Protein AF-A0A4Z0AJP8-F1 (afdb_monomer_lite)

Secondary structure (DSSP, 8-state):
------GGGG--HHHHHHHHHHHHHHHHTT--THHHHHHHHHHHHHHHTTTTTTSPPTTSS--B-TT-EEEEEEE-HHHHHHHHHHHHSSHHHH-SS-HHHHHHHHSHHHHIIIIITTTHHHHHHHHHHTSSS-GGGGPPPGGGSS--PPPGGGTEEEEEEEEEE--PPPPSEEEETTEEEE-HHHHHTT-EE-TTS-EEPPPPPPHHHHHHHHHHHHHHHHHHHHHHHHHHHH-S---HHHHHHHHHHHHT---

Radius of gyration: 25.09 Å; chains: 1; bounding box: 61×50×67 Å

Structure (mmCIF, N/CA/C/O backbone):
data_AF-A0A4Z0AJP8-F1
#
_entry.id   AF-A0A4Z0AJP8-F1
#
loop_
_atom_site.group_PDB
_atom_site.id
_atom_site.type_symbol
_atom_site.label_atom_id
_atom_site.label_alt_id
_atom_site.label_comp_id
_atom_site.label_asym_id
_atom_site.label_entity_id
_atom_site.label_seq_id
_atom_site.pdbx_PDB_ins_code
_atom_site.Cartn_x
_atom_site.Cartn_y
_atom_site.Cartn_z
_atom_site.occupancy
_atom_site.B_iso_or_equiv
_atom_site.auth_seq_id
_atom_site.auth_comp_id
_atom_site.auth_asym_id
_atom_site.auth_atom_id
_atom_site.pdbx_PDB_model_num
ATOM 1 N N . MET A 1 1 ? 0.426 -22.662 -11.348 1.00 30.92 1 MET A N 1
ATOM 2 C CA . MET A 1 1 ? -0.727 -22.779 -10.434 1.00 30.92 1 MET A CA 1
ATOM 3 C C . MET A 1 1 ? -0.291 -22.135 -9.129 1.00 30.92 1 MET A C 1
ATOM 5 O O . MET A 1 1 ? 0.563 -22.697 -8.461 1.00 30.92 1 MET A O 1
ATOM 9 N N . PHE A 1 2 ? -0.710 -20.896 -8.856 1.00 32.97 2 PHE A N 1
ATOM 10 C CA . PHE A 1 2 ? -0.396 -20.249 -7.579 1.00 32.97 2 PHE A CA 1
ATOM 11 C C . PHE A 1 2 ? -1.305 -20.879 -6.529 1.00 32.97 2 PHE A C 1
ATOM 13 O O . PHE A 1 2 ? -2.519 -20.894 -6.711 1.00 32.97 2 PHE A O 1
ATOM 20 N N . ASN A 1 3 ? -0.715 -21.467 -5.493 1.00 34.75 3 ASN A N 1
ATOM 21 C CA . ASN A 1 3 ? -1.466 -21.980 -4.359 1.00 34.75 3 ASN A CA 1
ATOM 22 C C . ASN A 1 3 ? -2.067 -20.753 -3.658 1.00 34.75 3 ASN A C 1
ATOM 24 O O . ASN A 1 3 ? -1.328 -19.969 -3.066 1.00 34.75 3 ASN A O 1
ATOM 28 N N . ILE A 1 4 ? -3.370 -20.515 -3.818 1.00 39.25 4 ILE A N 1
ATOM 29 C CA . ILE A 1 4 ? -4.059 -19.406 -3.150 1.00 39.25 4 ILE A CA 1
ATOM 30 C C . ILE A 1 4 ? -4.378 -19.889 -1.738 1.00 39.25 4 ILE A C 1
ATOM 32 O O . ILE A 1 4 ? -5.514 -20.220 -1.409 1.00 39.25 4 ILE A O 1
ATOM 36 N N . GLU A 1 5 ? -3.349 -20.004 -0.906 1.00 52.88 5 GLU A N 1
ATOM 37 C CA . GLU A 1 5 ? -3.589 -20.007 0.527 1.00 52.88 5 GLU A CA 1
ATOM 38 C C . GLU A 1 5 ? -4.173 -18.648 0.906 1.00 52.88 5 GLU A C 1
ATOM 40 O O . GLU A 1 5 ? -3.771 -17.602 0.394 1.00 52.88 5 GLU A O 1
ATOM 45 N N . SER A 1 6 ? -5.169 -18.679 1.783 1.00 72.75 6 SER A N 1
ATOM 46 C CA . SER A 1 6 ? -5.802 -17.481 2.314 1.00 72.75 6 SER A CA 1
ATOM 47 C C . SER A 1 6 ? -4.734 -16.537 2.882 1.00 72.75 6 SER A C 1
ATOM 49 O O . SER A 1 6 ? -3.960 -16.945 3.743 1.00 72.75 6 SER A O 1
ATOM 51 N N . GLN A 1 7 ? -4.687 -15.282 2.423 1.00 70.38 7 GLN A N 1
ATOM 52 C CA . GLN A 1 7 ? -3.740 -14.241 2.877 1.00 70.38 7 GLN A CA 1
ATOM 53 C C . GLN A 1 7 ? -3.699 -14.113 4.412 1.00 70.38 7 GLN A C 1
ATOM 55 O O . GLN A 1 7 ? -2.655 -13.878 5.015 1.00 70.38 7 GLN A O 1
ATOM 60 N N . TYR A 1 8 ? -4.838 -14.368 5.055 1.00 76.06 8 TYR A N 1
ATOM 61 C CA . TYR A 1 8 ? -5.014 -14.382 6.505 1.00 76.06 8 TYR A CA 1
ATOM 62 C C . TYR A 1 8 ? -4.174 -15.454 7.230 1.00 76.06 8 TYR A C 1
ATOM 64 O O . TYR A 1 8 ? -3.903 -15.321 8.423 1.00 76.06 8 TYR A O 1
ATOM 72 N N . ASN A 1 9 ? -3.717 -16.500 6.531 1.00 82.88 9 ASN A N 1
ATOM 73 C CA . ASN A 1 9 ? -2.854 -17.537 7.101 1.00 82.88 9 ASN A CA 1
ATOM 74 C C . ASN A 1 9 ? -1.460 -17.005 7.457 1.00 82.88 9 ASN A C 1
ATOM 76 O O . ASN A 1 9 ? -0.827 -17.545 8.363 1.00 82.88 9 ASN A O 1
ATOM 80 N N . TYR A 1 10 ? -1.016 -15.934 6.796 1.00 89.25 10 TYR A N 1
ATOM 81 C CA . TYR A 1 10 ? 0.307 -15.335 6.984 1.00 89.25 10 TYR A CA 1
ATOM 82 C C . TYR A 1 10 ? 0.352 -14.297 8.110 1.00 89.25 10 TYR A C 1
ATOM 84 O O . TYR A 1 10 ? 1.430 -13.819 8.454 1.00 89.25 10 TYR A O 1
ATOM 92 N N . LEU A 1 11 ? -0.793 -13.975 8.723 1.00 89.06 11 LEU A N 1
ATOM 93 C CA . LEU A 1 11 ? -0.837 -13.133 9.916 1.00 89.06 11 LEU A CA 1
ATOM 94 C C . LEU A 1 11 ? -0.120 -13.836 11.073 1.00 89.06 11 LEU A C 1
ATOM 96 O O . LEU A 1 11 ? -0.452 -14.982 11.413 1.00 89.06 11 LEU A O 1
ATOM 100 N N . ASN A 1 12 ? 0.828 -13.138 11.698 1.00 92.88 12 ASN A N 1
ATOM 101 C CA . ASN A 1 12 ? 1.488 -13.629 12.904 1.00 92.88 12 ASN A CA 1
ATOM 102 C C . ASN A 1 12 ? 0.556 -13.511 14.132 1.00 92.88 12 ASN A C 1
ATOM 104 O O . ASN A 1 12 ? -0.586 -13.056 14.030 1.00 92.88 12 ASN A O 1
ATOM 108 N N . TYR A 1 13 ? 1.015 -13.964 15.300 1.00 93.62 13 TYR A N 1
ATOM 109 C CA . TYR A 1 13 ? 0.202 -13.950 16.521 1.00 93.62 13 TYR A CA 1
ATOM 110 C C . TYR A 1 13 ? -0.271 -12.537 16.908 1.00 93.62 13 TYR A C 1
ATOM 112 O O . TYR A 1 13 ? -1.456 -12.342 17.185 1.00 93.62 13 TYR A O 1
ATOM 120 N N . GLU A 1 14 ? 0.626 -11.550 16.861 1.00 95.06 14 GLU A N 1
ATOM 121 C CA . GLU A 1 14 ? 0.311 -10.159 17.202 1.00 95.06 14 GLU A CA 1
ATOM 122 C C . GLU A 1 14 ? -0.646 -9.524 16.190 1.00 95.06 14 GLU A C 1
ATOM 124 O O . GLU A 1 14 ? -1.609 -8.864 16.583 1.00 95.06 14 GLU A O 1
ATOM 129 N N . ASP A 1 15 ? -0.447 -9.796 14.897 1.00 95.44 15 ASP A N 1
ATOM 130 C CA . ASP A 1 15 ? -1.330 -9.339 13.825 1.00 95.44 15 ASP A CA 1
ATOM 131 C C . ASP 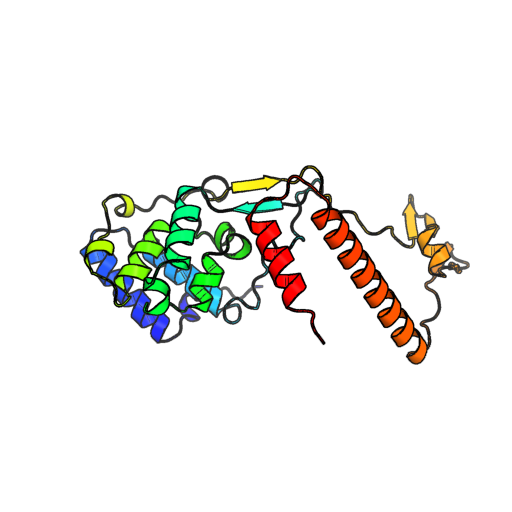A 1 15 ? -2.760 -9.872 14.043 1.00 95.44 15 ASP A C 1
ATOM 133 O O . ASP A 1 15 ? -3.732 -9.121 13.962 1.00 95.44 15 ASP A O 1
ATOM 137 N N . ARG A 1 16 ? -2.911 -11.163 14.378 1.00 93.06 16 ARG A N 1
ATOM 138 C CA . ARG A 1 16 ? -4.223 -11.782 14.653 1.00 93.06 16 ARG A CA 1
ATOM 139 C C . ARG A 1 16 ? -4.884 -11.187 15.891 1.00 93.06 16 ARG A C 1
ATOM 141 O O . ARG A 1 16 ? -6.086 -10.921 15.869 1.00 93.06 16 ARG A O 1
ATOM 148 N N . ALA A 1 17 ? -4.114 -10.963 16.955 1.00 94.69 17 ALA A N 1
ATOM 149 C CA . ALA A 1 17 ? -4.616 -10.343 18.175 1.00 94.69 17 ALA A CA 1
ATOM 150 C C . ALA A 1 17 ? -5.083 -8.900 17.925 1.00 94.69 17 ALA A C 1
ATOM 152 O O . ALA A 1 17 ? -6.135 -8.500 18.426 1.00 94.69 17 ALA A O 1
ATOM 153 N N . LEU A 1 18 ? -4.331 -8.125 17.138 1.00 96.12 18 LEU A N 1
ATOM 154 C CA . LEU A 1 18 ? -4.709 -6.775 16.720 1.00 96.12 18 LEU A CA 1
ATOM 155 C C . LEU A 1 18 ? -5.987 -6.794 15.872 1.00 96.12 18 LEU A C 1
ATOM 157 O O . LEU A 1 18 ? -6.956 -6.126 16.224 1.00 96.12 18 LEU A O 1
ATOM 161 N N . VAL A 1 19 ? -6.033 -7.608 14.815 1.00 94.88 19 VAL A N 1
ATOM 162 C CA . VAL A 1 19 ? -7.194 -7.722 13.915 1.00 94.88 19 VAL A CA 1
ATOM 163 C C . VAL A 1 19 ? -8.453 -8.160 14.672 1.00 94.88 19 VAL A C 1
ATOM 165 O O . VAL A 1 19 ? -9.522 -7.585 14.473 1.00 94.88 19 VAL A O 1
ATOM 168 N N . SER A 1 20 ? -8.344 -9.113 15.602 1.00 93.44 20 SER A N 1
ATOM 169 C CA . SER A 1 20 ? -9.474 -9.519 16.448 1.00 93.44 20 SER A CA 1
ATOM 170 C C . SER A 1 20 ? -10.033 -8.353 17.267 1.00 93.44 20 SER A C 1
ATOM 172 O O . SER A 1 20 ? -11.249 -8.226 17.410 1.00 93.44 20 SER A O 1
ATOM 174 N N . GLN A 1 21 ? -9.164 -7.495 17.805 1.00 95.25 21 GLN A N 1
ATOM 175 C CA . GLN A 1 21 ? -9.593 -6.317 18.555 1.00 95.25 21 GLN A CA 1
ATOM 176 C C . GLN A 1 21 ? -10.158 -5.230 17.637 1.00 95.25 21 GLN A C 1
ATOM 178 O O . GLN A 1 21 ? -11.093 -4.537 18.033 1.00 95.25 21 GLN A O 1
ATOM 183 N N . MET A 1 22 ? -9.653 -5.107 16.405 1.00 95.69 22 MET A N 1
ATOM 184 C CA . MET A 1 22 ? -10.230 -4.222 15.391 1.00 95.69 22 MET A CA 1
ATOM 185 C C . MET A 1 22 ? -11.667 -4.619 15.050 1.00 95.69 22 MET A C 1
ATOM 187 O O . MET A 1 22 ? -12.518 -3.737 15.002 1.00 95.69 22 MET A O 1
ATOM 191 N N . TYR A 1 23 ? -11.965 -5.914 14.874 1.00 96.38 23 TYR A N 1
ATOM 192 C CA . TYR A 1 23 ? -13.344 -6.376 14.655 1.00 96.38 23 TYR A CA 1
ATOM 193 C C . TYR A 1 23 ? -14.255 -6.023 15.828 1.00 96.38 23 TYR A C 1
ATOM 195 O O . TYR A 1 23 ? -15.317 -5.444 15.615 1.00 96.38 23 TYR A O 1
ATOM 203 N N . ALA A 1 24 ? -13.834 -6.328 17.062 1.00 94.50 24 ALA A N 1
ATOM 204 C CA . ALA A 1 24 ? -14.619 -6.010 18.254 1.00 94.50 24 ALA A CA 1
ATOM 205 C C . ALA A 1 24 ? -14.881 -4.500 18.365 1.00 94.50 24 ALA A C 1
ATOM 207 O O . ALA A 1 24 ? -16.003 -4.071 18.639 1.00 94.50 24 ALA A O 1
ATOM 208 N N . TYR A 1 25 ? -13.857 -3.686 18.095 1.00 94.75 25 TYR A N 1
ATOM 209 C CA . TYR A 1 25 ? -13.979 -2.237 18.118 1.00 94.75 25 TYR A CA 1
ATOM 210 C C . TYR A 1 25 ? -14.907 -1.719 17.013 1.00 94.75 25 TYR A C 1
ATOM 212 O O . TYR A 1 25 ? -15.874 -1.026 17.322 1.00 94.75 25 TYR A O 1
ATOM 220 N N . ALA A 1 26 ? -14.675 -2.097 15.754 1.00 93.94 26 ALA A N 1
ATOM 221 C CA . ALA A 1 26 ? -15.496 -1.690 14.615 1.00 93.94 26 ALA A CA 1
ATOM 222 C C . ALA A 1 26 ? -16.969 -2.071 14.814 1.00 93.94 26 ALA A C 1
ATOM 224 O O . ALA A 1 26 ? -17.848 -1.226 14.654 1.00 93.94 26 ALA A O 1
ATOM 225 N N . GLN A 1 27 ? -17.230 -3.298 15.277 1.00 95.12 27 GLN A N 1
ATOM 226 C CA . GLN A 1 27 ? -18.575 -3.763 15.602 1.00 95.12 27 GLN A CA 1
ATOM 227 C C . GLN A 1 27 ? -19.223 -2.912 16.702 1.00 95.12 27 GLN A C 1
ATOM 229 O O . GLN A 1 27 ? -20.368 -2.492 16.550 1.00 95.12 27 GLN A O 1
ATOM 234 N N . SER A 1 28 ? -18.494 -2.598 17.781 1.00 94.81 28 SER A N 1
ATOM 235 C CA . SER A 1 28 ? -19.013 -1.759 18.874 1.00 94.81 28 SER A CA 1
ATOM 236 C C . SER A 1 28 ? -19.342 -0.322 18.450 1.00 94.81 28 SER A C 1
ATOM 238 O O . SER A 1 28 ? -20.144 0.342 19.099 1.00 94.81 28 SER A O 1
ATOM 240 N N . GLN A 1 29 ? -18.711 0.167 17.380 1.00 94.88 29 GLN A N 1
ATOM 241 C CA . GLN A 1 29 ? -18.914 1.509 16.833 1.00 94.88 29 GLN A CA 1
ATOM 242 C C . GLN A 1 29 ? -19.908 1.528 15.659 1.00 94.88 29 GLN A C 1
ATOM 244 O O . GLN A 1 29 ? -20.166 2.589 15.100 1.00 94.88 29 GLN A O 1
ATOM 249 N N . GLY A 1 30 ? -20.457 0.372 15.264 1.00 95.25 30 GLY A N 1
ATOM 250 C CA . GLY A 1 30 ? -21.372 0.265 14.126 1.00 95.25 30 GLY A CA 1
ATOM 251 C C . GLY A 1 30 ? -20.708 0.461 12.759 1.00 95.25 30 GLY A C 1
ATOM 252 O O . GLY A 1 30 ? -21.391 0.814 11.801 1.00 95.25 30 GLY A O 1
ATOM 253 N N . ALA A 1 31 ? -19.393 0.253 12.658 1.00 96.19 31 ALA A N 1
ATOM 254 C CA . ALA A 1 31 ? -18.684 0.279 11.384 1.00 96.19 31 ALA A CA 1
ATOM 255 C C . ALA A 1 31 ? -18.807 -1.062 10.648 1.00 96.19 31 ALA A C 1
ATOM 257 O O . ALA A 1 31 ? -18.864 -2.131 11.260 1.00 96.19 31 ALA A O 1
ATOM 258 N N . ASP A 1 32 ? -18.798 -1.001 9.320 1.00 96.56 32 ASP A N 1
ATOM 259 C CA . ASP A 1 32 ? -18.794 -2.173 8.455 1.00 96.56 32 ASP A CA 1
ATOM 260 C C . ASP A 1 32 ? -17.476 -2.950 8.611 1.00 96.56 32 ASP A C 1
ATOM 262 O O . ASP A 1 32 ? -16.375 -2.405 8.473 1.00 96.56 32 ASP A O 1
ATOM 266 N N . LEU A 1 33 ? -17.581 -4.249 8.894 1.00 94.31 33 LEU A N 1
ATOM 267 C CA . LEU A 1 33 ? -16.427 -5.111 9.142 1.00 94.31 33 LEU A CA 1
ATOM 268 C C . LEU A 1 33 ? -15.576 -5.346 7.885 1.00 94.31 33 LEU A C 1
ATOM 270 O O . LEU A 1 33 ? -14.400 -5.686 8.018 1.00 94.31 33 LEU A O 1
ATOM 274 N N . ALA A 1 34 ? -16.100 -5.063 6.688 1.00 92.69 34 ALA A N 1
ATOM 275 C CA . ALA A 1 34 ? -15.329 -5.113 5.447 1.00 92.69 34 ALA A CA 1
ATOM 276 C C . ALA A 1 34 ? -14.120 -4.155 5.453 1.00 92.69 34 ALA A C 1
ATOM 278 O O . ALA A 1 34 ? -13.111 -4.413 4.791 1.00 92.69 34 ALA A O 1
ATOM 279 N N . TYR A 1 35 ? -14.166 -3.069 6.234 1.00 93.56 35 TYR A N 1
ATOM 280 C CA . TYR A 1 35 ? -12.993 -2.218 6.443 1.00 93.56 35 TYR A CA 1
ATOM 281 C C . TYR A 1 35 ? -11.877 -2.950 7.207 1.00 93.56 35 TYR A C 1
ATOM 283 O O . TYR A 1 35 ? -10.702 -2.821 6.855 1.00 93.56 35 TYR A O 1
ATOM 291 N N . VAL A 1 36 ? -12.229 -3.757 8.215 1.00 94.00 36 VAL A N 1
ATOM 292 C CA . VAL A 1 36 ? -11.269 -4.595 8.954 1.00 94.00 36 VAL A CA 1
ATOM 293 C C . VAL A 1 36 ? -10.723 -5.695 8.045 1.00 94.00 36 VAL A C 1
ATOM 295 O O . VAL A 1 36 ? -9.508 -5.901 8.020 1.00 94.00 36 VAL A O 1
ATOM 298 N N . ASP A 1 37 ? -11.580 -6.326 7.235 1.00 91.44 37 ASP A N 1
ATOM 299 C CA . ASP A 1 37 ? -11.171 -7.349 6.264 1.00 91.44 37 ASP A CA 1
ATOM 300 C C . ASP A 1 37 ? -10.082 -6.833 5.318 1.00 91.44 37 ASP A C 1
ATOM 302 O O . ASP A 1 37 ? -9.122 -7.551 5.032 1.00 91.44 37 ASP A O 1
ATOM 306 N N . ARG A 1 38 ? -10.199 -5.580 4.857 1.00 90.12 38 ARG A N 1
ATOM 307 C CA . ARG A 1 38 ? -9.224 -4.948 3.953 1.00 90.12 38 ARG A CA 1
ATOM 308 C C . ARG A 1 38 ? -7.887 -4.686 4.629 1.00 90.12 38 ARG A C 1
ATOM 310 O O . ARG A 1 38 ? -6.852 -4.985 4.034 1.00 90.12 38 ARG A O 1
ATOM 317 N N . VAL A 1 39 ? -7.891 -4.198 5.871 1.00 93.88 39 VAL A N 1
ATOM 318 C CA . VAL A 1 39 ? -6.646 -4.017 6.636 1.00 93.88 39 VAL A CA 1
ATOM 319 C C . VAL A 1 39 ? -5.974 -5.367 6.895 1.00 93.88 39 VAL A C 1
ATOM 321 O O . VAL A 1 39 ? -4.773 -5.508 6.666 1.00 93.88 39 VAL A O 1
ATOM 324 N N . ALA A 1 40 ? -6.742 -6.378 7.304 1.00 92.38 40 ALA A N 1
ATOM 325 C CA . ALA A 1 40 ? -6.232 -7.721 7.561 1.00 92.38 40 ALA A CA 1
ATOM 326 C C . ALA A 1 40 ? -5.688 -8.393 6.288 1.00 92.38 40 ALA A C 1
ATOM 328 O O . ALA A 1 40 ? -4.626 -9.014 6.325 1.00 92.38 40 ALA A O 1
ATOM 329 N N . PHE A 1 41 ? -6.356 -8.218 5.145 1.00 88.88 41 PHE A N 1
ATOM 330 C CA . PHE A 1 41 ? -5.872 -8.692 3.849 1.00 88.88 41 PHE A CA 1
ATOM 331 C C . PHE A 1 41 ? -4.555 -8.014 3.444 1.00 88.88 41 PHE A C 1
ATOM 333 O O . PHE A 1 41 ? -3.617 -8.693 3.019 1.00 88.88 41 PHE A O 1
ATOM 340 N N . ALA A 1 42 ? -4.458 -6.688 3.596 1.00 91.38 42 ALA A N 1
ATOM 341 C CA . ALA A 1 42 ? -3.242 -5.937 3.288 1.00 91.38 42 ALA A CA 1
ATOM 342 C C . ALA A 1 42 ? -2.069 -6.367 4.182 1.00 91.38 42 ALA A C 1
ATOM 344 O O . ALA A 1 42 ? -0.958 -6.565 3.690 1.00 91.38 42 ALA A O 1
ATOM 345 N N . LEU A 1 43 ? -2.325 -6.575 5.476 1.00 93.62 43 LEU A N 1
ATOM 346 C CA . LEU A 1 43 ? -1.325 -7.054 6.426 1.00 93.62 43 LEU A CA 1
ATOM 347 C C . LEU A 1 43 ? -0.880 -8.488 6.105 1.00 93.62 43 LEU A C 1
ATOM 349 O O . LEU A 1 43 ? 0.317 -8.759 6.057 1.00 93.62 43 LEU A O 1
ATOM 353 N N . GLY A 1 44 ? -1.816 -9.387 5.787 1.00 90.50 44 GLY A N 1
ATOM 354 C CA . GLY A 1 44 ? -1.502 -10.746 5.333 1.00 90.50 44 GLY A CA 1
ATOM 355 C C . GLY A 1 44 ? -0.647 -10.753 4.063 1.00 90.50 44 GLY A C 1
ATOM 356 O O . GLY A 1 44 ? 0.347 -11.472 3.995 1.00 90.50 44 GLY A O 1
ATOM 357 N N . THR A 1 45 ? -0.961 -9.868 3.111 1.00 89.12 45 THR A N 1
ATOM 358 C CA . THR A 1 45 ? -0.193 -9.688 1.864 1.00 89.12 45 THR A CA 1
ATOM 359 C C . THR A 1 45 ? 1.220 -9.222 2.138 1.00 89.12 45 THR A C 1
ATOM 361 O O . THR A 1 45 ? 2.176 -9.775 1.594 1.00 89.12 45 THR A O 1
ATOM 364 N N . TYR A 1 46 ? 1.365 -8.242 3.020 1.00 93.44 46 TYR A N 1
ATOM 365 C CA . TYR A 1 46 ? 2.664 -7.766 3.455 1.00 93.44 46 TYR A CA 1
ATOM 366 C C . TYR A 1 46 ? 3.509 -8.902 4.054 1.00 93.44 46 TYR A C 1
ATOM 368 O O . TYR A 1 46 ? 4.638 -9.108 3.608 1.00 93.44 46 TYR A O 1
ATOM 376 N N . ARG A 1 47 ? 2.950 -9.707 4.971 1.00 94.62 47 ARG A N 1
ATOM 377 C CA . ARG A 1 47 ? 3.652 -10.859 5.569 1.00 94.62 47 ARG A CA 1
ATOM 378 C C . ARG A 1 47 ? 4.002 -11.936 4.542 1.00 94.62 47 ARG A C 1
ATOM 380 O O . ARG A 1 47 ? 5.131 -12.424 4.526 1.00 94.62 47 ARG A O 1
ATOM 387 N N . TYR A 1 48 ? 3.061 -12.283 3.662 1.00 90.56 48 TYR A N 1
ATOM 388 C CA . TYR A 1 48 ? 3.252 -13.293 2.616 1.00 90.56 48 TYR A CA 1
ATOM 389 C C . TYR A 1 48 ? 4.465 -12.990 1.726 1.00 90.56 48 TYR A C 1
ATOM 391 O O . TYR A 1 48 ? 5.231 -13.884 1.359 1.00 90.56 48 TYR A O 1
ATOM 399 N N . PHE A 1 49 ? 4.672 -11.713 1.407 1.00 90.19 49 PHE A N 1
ATOM 400 C CA . PHE A 1 49 ? 5.767 -11.255 0.560 1.00 90.19 49 PHE A CA 1
ATOM 401 C C . PHE A 1 49 ? 7.021 -10.834 1.344 1.00 90.19 49 PHE A C 1
ATOM 403 O O . PHE A 1 49 ? 7.699 -9.887 0.940 1.00 90.19 49 PHE A O 1
ATOM 410 N N . ASP A 1 50 ? 7.365 -11.578 2.404 1.00 93.00 50 ASP A N 1
ATOM 411 C CA . ASP A 1 50 ? 8.561 -11.351 3.237 1.00 93.00 50 ASP A CA 1
ATOM 412 C C . ASP A 1 50 ? 8.590 -9.922 3.794 1.00 93.00 50 ASP A C 1
ATOM 414 O O . ASP A 1 50 ? 9.471 -9.125 3.470 1.00 93.00 50 ASP A O 1
ATOM 418 N N . ASP A 1 51 ? 7.552 -9.578 4.562 1.00 94.56 51 ASP A N 1
ATOM 419 C CA . ASP A 1 51 ? 7.354 -8.236 5.124 1.00 94.56 51 ASP A CA 1
ATOM 420 C C . ASP A 1 51 ? 7.488 -7.142 4.047 1.00 94.56 51 ASP A C 1
ATOM 422 O O . ASP A 1 51 ? 8.220 -6.158 4.174 1.00 94.56 51 ASP A O 1
ATOM 426 N N . GLY A 1 52 ? 6.816 -7.366 2.916 1.00 90.38 52 GLY A N 1
ATOM 427 C CA . GLY A 1 52 ? 6.784 -6.465 1.767 1.00 90.38 52 GLY A CA 1
ATOM 428 C C . GLY A 1 52 ? 8.063 -6.418 0.923 1.00 90.38 52 GLY A C 1
ATOM 429 O O . GLY A 1 52 ? 8.043 -5.794 -0.137 1.00 90.38 52 GLY A O 1
ATOM 430 N N . ARG A 1 53 ? 9.161 -7.088 1.308 1.00 91.19 53 ARG A N 1
ATOM 431 C CA . ARG A 1 53 ? 10.445 -7.048 0.569 1.00 91.19 53 ARG A CA 1
ATOM 432 C C . ARG A 1 53 ? 10.359 -7.628 -0.837 1.00 91.19 53 ARG A C 1
ATOM 434 O O . ARG A 1 53 ? 11.164 -7.283 -1.700 1.00 91.19 53 ARG A O 1
ATOM 441 N N . ARG A 1 54 ? 9.406 -8.533 -1.067 1.00 88.31 54 ARG A N 1
ATOM 442 C CA . ARG A 1 54 ? 9.176 -9.176 -2.369 1.00 88.31 54 ARG A CA 1
ATOM 443 C C . ARG A 1 54 ? 8.062 -8.512 -3.178 1.00 88.31 54 ARG A C 1
ATOM 445 O O . ARG A 1 54 ? 7.744 -8.999 -4.262 1.00 88.31 54 ARG A O 1
ATOM 452 N N . ILE A 1 55 ? 7.480 -7.425 -2.676 1.00 85.81 55 ILE A N 1
ATOM 453 C CA . ILE A 1 55 ? 6.523 -6.604 -3.418 1.00 85.81 55 ILE A CA 1
ATOM 454 C C . ILE A 1 55 ? 7.310 -5.542 -4.178 1.00 85.81 55 ILE A C 1
ATOM 456 O O . ILE A 1 55 ? 8.226 -4.921 -3.646 1.00 85.81 55 ILE A O 1
ATOM 460 N N . PHE A 1 56 ? 6.965 -5.342 -5.445 1.00 86.50 56 PHE A N 1
ATOM 461 C CA . PHE A 1 56 ? 7.609 -4.336 -6.273 1.00 86.50 56 PHE A CA 1
ATOM 462 C C . PHE A 1 56 ? 6.901 -2.987 -6.133 1.00 86.50 56 PHE A C 1
ATOM 464 O O . PHE A 1 56 ? 5.672 -2.925 -6.149 1.00 86.50 56 PHE A O 1
ATOM 471 N N . ASN A 1 57 ? 7.672 -1.904 -6.021 1.00 90.81 57 ASN A N 1
ATOM 472 C CA . ASN A 1 57 ? 7.111 -0.558 -5.982 1.00 90.81 57 ASN A CA 1
ATOM 473 C C . ASN A 1 57 ? 6.680 -0.140 -7.396 1.00 90.81 57 ASN A C 1
ATOM 475 O O . ASN A 1 57 ? 7.509 -0.022 -8.304 1.00 90.81 57 ASN A O 1
ATOM 479 N N . SER A 1 58 ? 5.391 0.138 -7.571 1.00 88.62 58 SER A N 1
ATOM 480 C CA . SER A 1 58 ? 4.796 0.543 -8.849 1.00 88.62 58 SER A CA 1
ATOM 481 C C . SER A 1 58 ? 5.284 1.908 -9.343 1.00 88.62 58 SER A C 1
ATOM 483 O O . SER A 1 58 ? 5.203 2.210 -10.530 1.00 88.62 58 SER A O 1
ATOM 485 N N . ASN A 1 59 ? 5.848 2.715 -8.445 1.00 91.81 59 ASN A N 1
ATOM 486 C CA . ASN A 1 59 ? 6.459 4.013 -8.716 1.00 91.81 59 ASN A CA 1
ATOM 487 C C . ASN A 1 59 ? 7.996 3.953 -8.793 1.00 91.81 59 ASN A C 1
ATOM 489 O O . ASN A 1 59 ? 8.647 4.993 -8.828 1.00 91.81 59 ASN A O 1
ATOM 493 N N . SER A 1 60 ? 8.594 2.761 -8.879 1.00 87.38 60 SER A N 1
ATOM 494 C CA . SER A 1 60 ? 10.054 2.565 -8.997 1.00 87.38 60 SER A CA 1
ATOM 495 C C . SER A 1 60 ? 10.687 3.089 -10.291 1.00 87.38 60 SER A C 1
ATOM 497 O O . SER A 1 60 ? 11.905 3.046 -10.430 1.00 87.38 60 SER A O 1
ATOM 499 N N . GLY A 1 61 ? 9.890 3.549 -11.257 1.00 83.50 61 GLY A N 1
ATOM 500 C CA . GLY A 1 61 ? 10.396 4.011 -12.551 1.00 83.50 61 GLY A CA 1
ATOM 501 C C . GLY A 1 61 ? 10.091 3.089 -13.729 1.00 83.50 61 GLY A C 1
ATOM 502 O O . GLY A 1 61 ? 10.259 3.493 -14.873 1.00 83.50 61 GLY A O 1
ATOM 503 N N . HIS A 1 62 ? 9.634 1.862 -13.465 1.00 83.88 62 HIS A N 1
ATOM 504 C CA . HIS A 1 62 ? 9.595 0.788 -14.465 1.00 83.88 62 HIS A CA 1
ATOM 505 C C . HIS A 1 62 ? 8.188 0.364 -14.907 1.00 83.88 62 HIS A C 1
ATOM 507 O O . HIS A 1 62 ? 8.030 -0.652 -15.584 1.00 83.88 62 HIS A O 1
ATOM 513 N N . HIS A 1 63 ? 7.161 1.127 -14.537 1.00 85.44 63 HIS A N 1
ATOM 514 C CA . HIS A 1 63 ? 5.779 0.863 -14.929 1.00 85.44 63 HIS A CA 1
ATOM 515 C C . HIS A 1 63 ? 5.380 1.774 -16.083 1.00 85.44 63 HIS A C 1
ATOM 517 O O . HIS A 1 63 ? 5.519 2.991 -15.986 1.00 85.44 63 HIS A O 1
ATOM 523 N N . TYR A 1 64 ? 4.862 1.183 -17.159 1.00 87.75 64 TYR A N 1
ATOM 524 C CA . TYR A 1 64 ? 4.522 1.892 -18.389 1.00 87.75 64 TYR A CA 1
ATOM 525 C C . TYR A 1 64 ? 3.154 1.458 -18.922 1.00 87.75 64 TYR A C 1
ATOM 527 O O . TYR A 1 64 ? 2.730 0.320 -18.712 1.00 87.75 64 TYR A O 1
ATOM 535 N N . ASP A 1 65 ? 2.464 2.359 -19.621 1.00 87.12 65 ASP A N 1
ATOM 536 C CA . ASP A 1 65 ? 1.251 2.021 -20.362 1.00 87.12 65 ASP A CA 1
ATOM 537 C C . ASP A 1 65 ? 1.559 1.258 -21.661 1.00 87.12 65 ASP A C 1
ATOM 539 O O . ASP A 1 65 ? 2.710 1.042 -22.046 1.00 87.12 65 ASP A O 1
ATOM 543 N N . LYS A 1 66 ? 0.503 0.847 -22.372 1.00 85.56 66 LYS A N 1
ATOM 544 C CA . LYS A 1 66 ? 0.625 0.116 -23.645 1.00 85.56 66 LYS A CA 1
ATOM 545 C C . LYS A 1 66 ? 1.302 0.933 -24.749 1.00 85.56 66 LYS A C 1
ATOM 547 O O . LYS A 1 66 ? 1.759 0.357 -25.729 1.00 85.56 66 LYS A O 1
ATOM 552 N N . GLN A 1 67 ? 1.328 2.255 -24.613 1.00 86.00 67 GLN A N 1
ATOM 553 C CA . GLN A 1 67 ? 1.994 3.180 -25.521 1.00 86.00 67 GLN A CA 1
ATOM 554 C C . GLN A 1 67 ? 3.421 3.514 -25.048 1.00 86.00 67 GLN A C 1
ATOM 556 O O . GLN A 1 67 ? 4.092 4.320 -25.684 1.00 86.00 67 GLN A O 1
ATOM 561 N N . GLY A 1 68 ? 3.886 2.901 -23.956 1.00 84.50 68 GLY A N 1
ATOM 562 C CA . GLY A 1 68 ? 5.212 3.080 -23.382 1.00 84.50 68 GLY A CA 1
ATOM 563 C C . GLY A 1 68 ? 5.339 4.263 -22.425 1.00 84.50 68 GLY A C 1
ATOM 564 O O . GLY A 1 68 ? 6.451 4.562 -22.022 1.00 84.50 68 GLY A O 1
ATOM 565 N N . HIS A 1 69 ? 4.279 4.980 -22.055 1.00 89.94 69 HIS A N 1
ATOM 566 C CA . HIS A 1 69 ? 4.407 6.140 -21.162 1.00 89.94 69 HIS A CA 1
ATOM 567 C C . HIS A 1 69 ? 4.548 5.690 -19.733 1.00 89.94 69 HIS A C 1
ATOM 569 O O . HIS A 1 69 ? 3.769 4.858 -19.272 1.00 89.94 69 HIS A O 1
ATOM 575 N N . GLN A 1 70 ? 5.519 6.263 -19.028 1.00 90.19 70 GLN A N 1
ATOM 576 C CA . GLN A 1 70 ? 5.718 5.924 -17.634 1.00 90.19 70 GLN A CA 1
ATOM 577 C C . GLN A 1 70 ? 4.480 6.313 -16.826 1.00 90.19 70 GLN A C 1
ATOM 579 O O . GLN A 1 70 ? 3.939 7.414 -16.974 1.00 90.19 70 GLN A O 1
ATOM 584 N N . LEU A 1 71 ? 4.042 5.393 -15.979 1.00 91.69 71 LEU A N 1
ATOM 585 C CA . LEU A 1 71 ? 2.921 5.567 -15.077 1.00 91.69 71 LEU A CA 1
ATOM 586 C C . LEU A 1 71 ? 3.425 5.891 -13.674 1.00 91.69 71 LEU A C 1
ATOM 588 O O . LEU A 1 71 ? 4.430 5.346 -13.216 1.00 91.69 71 LEU A O 1
ATOM 592 N N . ARG A 1 72 ? 2.688 6.767 -12.994 1.00 93.12 72 ARG A N 1
ATOM 593 C CA . ARG A 1 72 ? 2.806 7.017 -11.561 1.00 93.12 72 ARG A CA 1
ATOM 594 C C . ARG A 1 72 ? 1.440 6.850 -10.916 1.00 93.12 72 ARG A C 1
ATOM 596 O O . ARG A 1 72 ? 0.442 7.333 -11.448 1.00 93.12 72 ARG A O 1
ATOM 603 N N . TYR A 1 73 ? 1.416 6.187 -9.775 1.00 91.44 73 TYR A N 1
ATOM 604 C CA . TYR A 1 73 ? 0.224 5.934 -8.985 1.00 91.44 73 TYR A CA 1
ATOM 605 C C . TYR A 1 73 ? 0.275 6.781 -7.721 1.00 91.44 73 TYR A C 1
ATOM 607 O O . TYR A 1 73 ? 1.303 6.830 -7.050 1.00 91.44 73 TYR A O 1
ATOM 615 N N . ASP A 1 74 ? -0.833 7.424 -7.390 1.00 93.31 74 ASP A N 1
ATOM 616 C CA . ASP A 1 74 ? -0.998 8.217 -6.178 1.00 93.31 74 ASP A CA 1
ATOM 617 C C . ASP A 1 74 ? -2.339 7.871 -5.519 1.00 93.31 74 ASP A C 1
ATOM 619 O O . ASP A 1 74 ? -3.265 7.371 -6.166 1.00 93.31 74 ASP A O 1
ATOM 623 N N . TYR A 1 75 ? -2.463 8.150 -4.225 1.00 93.44 75 TYR A N 1
ATOM 624 C CA . TYR A 1 75 ? -3.760 8.112 -3.554 1.00 93.44 75 TYR A CA 1
ATOM 625 C C . TYR A 1 75 ? -4.654 9.266 -4.009 1.00 93.44 75 TYR A C 1
ATOM 627 O O . TYR A 1 75 ? -4.168 10.310 -4.450 1.00 93.44 75 TYR A O 1
ATOM 635 N N . LEU A 1 76 ? -5.970 9.100 -3.858 1.00 92.75 76 LEU A N 1
ATOM 636 C CA . LEU A 1 76 ? -6.882 10.242 -3.899 1.00 92.75 76 LEU A CA 1
ATOM 637 C C . LEU A 1 76 ? -6.508 11.245 -2.808 1.00 92.75 76 LEU A C 1
ATOM 639 O O . LEU A 1 76 ? -5.976 10.866 -1.769 1.00 92.75 76 LEU A O 1
ATOM 643 N N . GLU A 1 77 ? -6.829 12.519 -3.017 1.00 93.81 77 GLU A N 1
ATOM 644 C CA . GLU A 1 77 ? -6.438 13.613 -2.118 1.00 93.81 77 GLU A CA 1
ATOM 645 C C . GLU A 1 77 ? -6.778 13.334 -0.644 1.00 93.81 77 GLU A C 1
ATOM 647 O O . GLU A 1 77 ? -5.928 13.491 0.234 1.00 93.81 77 GLU A O 1
ATOM 652 N N . LYS A 1 78 ? -7.991 12.833 -0.372 1.00 91.88 78 LYS A N 1
ATOM 653 C CA . LYS A 1 78 ? -8.435 12.463 0.981 1.00 91.88 78 LYS A CA 1
ATOM 654 C C . LYS A 1 78 ? -7.532 11.399 1.616 1.00 91.88 78 LYS A C 1
ATOM 656 O O . LYS A 1 78 ? -7.143 11.533 2.777 1.00 91.88 78 LYS A O 1
ATOM 661 N N . ASP A 1 79 ? -7.210 10.354 0.866 1.00 92.75 79 ASP A N 1
ATOM 662 C CA . ASP A 1 79 ? -6.423 9.215 1.335 1.00 92.75 79 ASP A CA 1
ATOM 663 C C . ASP A 1 79 ? -4.927 9.555 1.407 1.00 92.75 79 ASP A C 1
ATOM 665 O O . ASP A 1 79 ? -4.254 9.150 2.349 1.00 92.75 79 ASP A O 1
ATOM 669 N N . ALA A 1 80 ? -4.420 10.400 0.506 1.00 94.56 80 ALA A N 1
ATOM 670 C CA . ALA A 1 80 ? -3.076 10.970 0.586 1.00 94.56 80 ALA A CA 1
ATOM 671 C C . ALA A 1 80 ? -2.906 11.842 1.841 1.00 94.56 80 ALA A C 1
ATOM 673 O O . ALA A 1 80 ? -1.871 11.787 2.514 1.00 94.56 80 ALA A O 1
ATOM 674 N N . ALA A 1 81 ? -3.935 12.618 2.195 1.00 95.69 81 ALA A N 1
ATOM 675 C CA . ALA A 1 81 ? -3.944 13.410 3.418 1.00 95.69 81 ALA A CA 1
ATOM 676 C C . ALA A 1 81 ? -3.968 12.517 4.670 1.00 95.69 81 ALA A C 1
ATOM 678 O O . ALA A 1 81 ? -3.214 12.775 5.606 1.00 95.69 81 ALA A O 1
ATOM 679 N N . ALA A 1 82 ? -4.772 11.446 4.677 1.00 94.69 82 ALA A N 1
ATOM 680 C CA . ALA A 1 82 ? -4.763 10.451 5.754 1.00 94.69 82 ALA A CA 1
ATOM 681 C C . ALA A 1 82 ? -3.396 9.761 5.877 1.00 94.69 82 ALA A C 1
ATOM 683 O O . ALA A 1 82 ? -2.841 9.685 6.971 1.00 94.69 82 ALA A O 1
ATOM 684 N N . ALA A 1 83 ? -2.797 9.348 4.756 1.00 95.75 83 ALA A N 1
ATOM 685 C CA . ALA A 1 83 ? -1.469 8.746 4.749 1.00 95.75 83 ALA A CA 1
ATOM 686 C C . ALA A 1 83 ? -0.413 9.671 5.356 1.00 95.75 83 ALA A C 1
ATOM 688 O O . ALA A 1 83 ? 0.375 9.256 6.204 1.00 95.75 83 ALA A O 1
ATOM 689 N N . THR A 1 84 ? -0.450 10.944 4.963 1.00 96.69 84 THR A N 1
ATOM 690 C CA . THR A 1 84 ? 0.434 11.988 5.487 1.00 96.69 84 THR A CA 1
ATOM 691 C C . THR A 1 84 ? 0.266 12.167 6.995 1.00 96.69 84 THR A C 1
ATOM 693 O O . THR A 1 84 ? 1.262 12.254 7.712 1.00 96.69 84 THR A O 1
ATOM 696 N N . ARG A 1 85 ? -0.977 12.203 7.494 1.00 95.81 85 ARG A N 1
ATOM 697 C CA . ARG A 1 85 ? -1.255 12.332 8.931 1.00 95.81 85 ARG A CA 1
ATOM 698 C C . ARG A 1 85 ? -0.771 11.121 9.722 1.00 95.81 85 ARG A C 1
ATOM 700 O O . ARG A 1 85 ? -0.162 11.313 10.766 1.00 95.81 85 ARG A O 1
ATOM 707 N N . ILE A 1 86 ? -0.949 9.903 9.208 1.00 95.50 86 ILE A N 1
ATOM 708 C CA . ILE A 1 86 ? -0.418 8.698 9.859 1.00 95.50 86 ILE A CA 1
ATOM 709 C C . ILE A 1 86 ? 1.115 8.727 9.889 1.00 95.50 86 ILE A C 1
ATOM 711 O O . ILE A 1 86 ? 1.704 8.521 10.945 1.00 95.50 86 ILE A O 1
ATOM 715 N N . LEU A 1 87 ? 1.770 8.993 8.752 1.00 96.62 87 LEU A N 1
ATOM 716 C CA . LEU A 1 87 ? 3.235 8.974 8.647 1.00 96.62 87 LEU A CA 1
ATOM 717 C C . LEU A 1 87 ? 3.915 10.028 9.528 1.00 96.62 87 LEU A C 1
ATOM 719 O O . LEU A 1 87 ? 5.006 9.776 10.035 1.00 96.62 87 LEU A O 1
ATOM 723 N N . ASN A 1 88 ? 3.280 11.190 9.698 1.00 95.31 88 ASN A N 1
ATOM 724 C CA . ASN A 1 88 ? 3.845 12.318 10.439 1.00 95.31 88 ASN A CA 1
ATOM 725 C C . ASN A 1 88 ? 3.292 12.467 11.869 1.00 95.31 88 ASN A C 1
ATOM 727 O O . ASN A 1 88 ? 3.812 13.283 12.629 1.00 95.31 88 ASN A O 1
ATOM 731 N N . GLY A 1 89 ? 2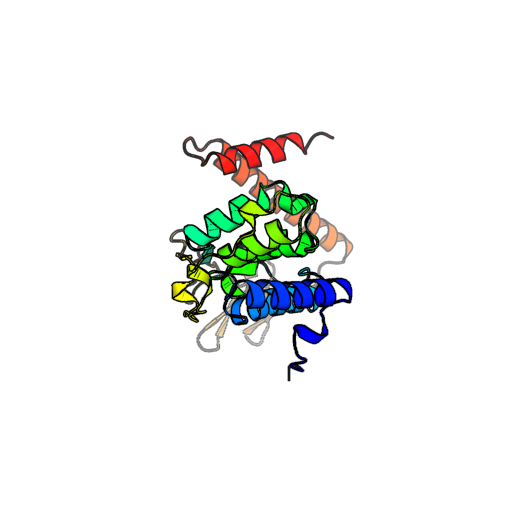.239 11.732 12.236 1.00 91.31 89 GLY A N 1
ATOM 732 C CA . GLY A 1 89 ? 1.649 11.744 13.579 1.00 91.31 89 GLY A CA 1
ATOM 733 C C . GLY A 1 89 ? 2.497 10.981 14.600 1.00 91.31 89 GLY A C 1
ATOM 734 O O . GLY A 1 89 ? 3.395 10.231 14.226 1.00 91.31 89 GLY A O 1
ATOM 735 N N . MET A 1 90 ? 2.225 11.131 15.904 1.00 92.00 90 MET A N 1
ATOM 736 C CA . MET A 1 90 ? 2.975 10.383 16.929 1.00 92.00 90 MET A CA 1
ATOM 737 C C . MET A 1 90 ? 2.400 8.976 17.159 1.00 92.00 90 MET A C 1
ATOM 739 O O . MET A 1 90 ? 3.142 8.091 17.593 1.00 92.00 90 MET A O 1
ATOM 743 N N . ALA A 1 91 ? 1.136 8.733 16.786 1.00 93.12 91 ALA A N 1
ATOM 744 C CA . ALA A 1 91 ? 0.459 7.441 16.898 1.00 93.12 91 ALA A CA 1
ATOM 745 C C . ALA A 1 91 ? 1.238 6.326 16.205 1.00 93.12 91 ALA A C 1
ATOM 747 O O . ALA A 1 91 ? 1.327 5.222 16.739 1.00 93.12 91 ALA A O 1
ATOM 748 N N . ILE A 1 92 ? 1.867 6.617 15.061 1.00 95.38 92 ILE A N 1
ATOM 749 C CA . ILE A 1 92 ? 2.703 5.648 14.352 1.00 95.38 92 ILE A CA 1
ATOM 750 C C . ILE A 1 92 ? 3.816 5.107 15.253 1.00 95.38 92 ILE A C 1
ATOM 752 O O . ILE A 1 92 ? 4.137 3.942 15.164 1.00 95.38 92 ILE A O 1
ATOM 756 N N . ASN A 1 93 ? 4.356 5.870 16.202 1.00 94.62 93 ASN A N 1
ATOM 757 C CA . ASN A 1 93 ? 5.469 5.398 17.031 1.00 94.62 93 ASN A CA 1
ATOM 758 C C . ASN A 1 93 ? 5.043 4.489 18.192 1.00 94.62 93 ASN A C 1
ATOM 760 O O . ASN A 1 93 ? 5.887 3.801 18.762 1.00 94.62 93 ASN A O 1
ATOM 764 N N . THR A 1 94 ? 3.764 4.506 18.570 1.00 95.00 94 THR A N 1
ATOM 765 C CA . THR A 1 94 ? 3.256 3.778 19.748 1.00 95.00 94 THR A CA 1
ATOM 766 C C . THR A 1 94 ? 2.135 2.803 19.420 1.00 95.00 94 THR A C 1
ATOM 768 O O . THR A 1 94 ? 1.696 2.054 20.289 1.00 95.00 94 THR A O 1
ATOM 771 N N . THR A 1 95 ? 1.667 2.797 18.173 1.00 95.94 95 THR A N 1
ATOM 772 C CA . THR A 1 95 ? 0.638 1.876 17.715 1.00 95.94 95 THR A CA 1
ATOM 773 C C . THR A 1 95 ? 1.130 0.436 17.691 1.00 95.94 95 THR A C 1
ATOM 775 O O . THR A 1 95 ? 2.295 0.156 17.409 1.00 95.94 95 THR A O 1
ATOM 778 N N . ARG A 1 96 ? 0.208 -0.493 17.939 1.00 96.88 96 ARG A N 1
ATOM 779 C CA . ARG A 1 96 ? 0.454 -1.937 17.830 1.00 96.88 96 ARG A CA 1
ATOM 780 C C . ARG A 1 96 ? 0.615 -2.427 16.391 1.00 96.88 96 ARG A C 1
ATOM 782 O O . ARG A 1 96 ? 1.020 -3.568 16.192 1.00 96.88 96 ARG A O 1
ATOM 789 N N . PHE A 1 97 ? 0.288 -1.604 15.394 1.00 97.38 97 PHE A N 1
ATOM 790 C CA . PHE A 1 97 ? 0.586 -1.930 14.002 1.00 97.38 97 PHE A CA 1
ATOM 791 C C . PHE A 1 97 ? 2.096 -2.033 13.767 1.00 97.38 97 PHE A C 1
ATOM 793 O O . PHE A 1 97 ? 2.893 -1.266 14.313 1.00 97.38 97 PHE A O 1
ATOM 800 N N . ASP A 1 98 ? 2.480 -2.956 12.889 1.00 97.38 98 ASP A N 1
ATOM 801 C CA . ASP A 1 98 ? 3.850 -3.055 12.403 1.00 97.38 98 ASP A CA 1
ATOM 802 C C . ASP A 1 98 ? 4.242 -1.784 11.635 1.00 97.38 98 ASP A C 1
ATOM 804 O O . ASP A 1 98 ? 3.546 -1.293 10.743 1.00 97.38 98 ASP A O 1
ATOM 808 N N . GLN A 1 99 ? 5.392 -1.240 12.004 1.00 96.69 99 GLN A N 1
ATOM 809 C CA . GLN A 1 99 ? 5.886 0.032 11.500 1.00 96.69 99 GLN A CA 1
ATOM 810 C C . GLN A 1 99 ? 6.383 -0.039 10.058 1.00 96.69 99 GLN A C 1
ATOM 812 O O . GLN A 1 99 ? 6.234 0.926 9.298 1.00 96.69 99 GLN A O 1
ATOM 817 N N . GLY A 1 100 ? 6.955 -1.179 9.677 1.00 97.00 100 GLY A N 1
ATOM 818 C CA . GLY A 1 100 ? 7.308 -1.467 8.296 1.00 97.00 100 GLY A CA 1
ATOM 819 C C . GLY A 1 100 ? 6.052 -1.583 7.440 1.00 97.00 100 GLY A C 1
ATOM 820 O O . GLY A 1 100 ? 5.982 -0.939 6.397 1.00 97.00 100 GLY A O 1
ATOM 821 N N . PHE A 1 101 ? 5.027 -2.286 7.931 1.00 96.88 101 PHE A N 1
ATOM 822 C CA . PHE A 1 101 ? 3.734 -2.408 7.258 1.00 96.88 101 PHE A CA 1
ATOM 823 C C . PHE A 1 101 ? 3.095 -1.044 6.993 1.00 96.88 101 PHE A C 1
ATOM 825 O O . PHE A 1 101 ? 2.714 -0.771 5.856 1.00 96.88 101 PHE A O 1
ATOM 832 N N . LEU A 1 102 ? 3.014 -0.164 8.000 1.00 97.38 102 LEU A N 1
ATOM 833 C CA . LEU A 1 102 ? 2.439 1.170 7.810 1.00 97.38 102 LEU A CA 1
ATOM 834 C C . LEU A 1 102 ? 3.219 1.968 6.762 1.00 97.38 102 LEU A C 1
ATOM 836 O O . LEU A 1 102 ? 2.632 2.470 5.813 1.00 97.38 102 LEU A O 1
ATOM 840 N N . ARG A 1 103 ? 4.549 2.037 6.857 1.00 96.81 103 ARG A N 1
ATOM 841 C CA . ARG A 1 103 ? 5.358 2.759 5.855 1.00 96.81 103 ARG A CA 1
ATOM 842 C C . ARG A 1 103 ? 5.215 2.163 4.457 1.00 96.81 103 ARG A C 1
ATOM 844 O O . ARG A 1 103 ? 5.194 2.907 3.484 1.00 96.81 103 ARG A O 1
ATOM 851 N N . HIS A 1 104 ? 5.086 0.843 4.369 1.00 95.81 104 HIS A N 1
ATOM 852 C CA . HIS A 1 104 ? 4.885 0.137 3.114 1.00 95.81 104 HIS A CA 1
ATOM 853 C C . HIS A 1 104 ? 3.529 0.483 2.498 1.00 95.81 104 HIS A C 1
ATOM 855 O O . HIS A 1 104 ? 3.466 0.930 1.361 1.00 95.81 104 HIS A O 1
ATOM 861 N N . ILE A 1 105 ? 2.438 0.324 3.247 1.00 95.38 105 ILE A N 1
ATOM 862 C CA . ILE A 1 105 ? 1.092 0.505 2.705 1.00 95.38 105 ILE A CA 1
ATOM 863 C C . ILE A 1 105 ? 0.724 1.978 2.509 1.00 95.38 105 ILE A C 1
ATOM 865 O O . ILE A 1 105 ? -0.150 2.276 1.709 1.00 95.38 105 ILE A O 1
ATOM 869 N N . LEU A 1 106 ? 1.377 2.913 3.198 1.00 96.31 106 LEU A N 1
ATOM 870 C CA . LEU A 1 106 ? 1.137 4.352 3.040 1.00 96.31 106 LEU A CA 1
ATOM 871 C C . LEU A 1 106 ? 1.952 4.971 1.894 1.00 96.31 106 LEU A C 1
ATOM 873 O O . LEU A 1 106 ? 1.675 6.101 1.498 1.00 96.31 106 LEU A O 1
ATOM 877 N N . ASP A 1 107 ? 2.905 4.235 1.320 1.00 95.50 107 ASP A N 1
ATOM 878 C CA . ASP A 1 107 ? 3.529 4.586 0.045 1.00 95.50 107 ASP A CA 1
ATOM 879 C C . ASP A 1 107 ? 2.581 4.184 -1.106 1.00 95.50 107 ASP A C 1
ATOM 881 O O . ASP A 1 107 ? 2.241 3.001 -1.252 1.00 95.50 107 ASP A O 1
ATOM 885 N N . PRO A 1 108 ? 2.133 5.133 -1.950 1.00 93.75 108 PRO A N 1
ATOM 886 C CA . PRO A 1 108 ? 1.206 4.836 -3.040 1.00 93.75 108 PRO A CA 1
ATOM 887 C C . PRO A 1 108 ? 1.794 3.887 -4.094 1.00 93.75 108 PRO A C 1
ATOM 889 O O . PRO A 1 108 ? 1.044 3.201 -4.785 1.00 93.75 108 PRO A O 1
ATOM 892 N N . GLY A 1 109 ? 3.119 3.783 -4.197 1.00 92.19 109 GLY A N 1
ATOM 893 C CA . GLY A 1 109 ? 3.785 2.816 -5.061 1.00 92.19 109 GLY A CA 1
ATOM 894 C C . GLY A 1 109 ? 3.528 1.361 -4.661 1.00 92.19 109 GLY A C 1
ATOM 895 O O . GLY A 1 109 ? 3.580 0.476 -5.517 1.00 92.19 109 GLY A O 1
ATOM 896 N N . TYR A 1 110 ? 3.195 1.105 -3.396 1.00 91.44 110 TYR A N 1
ATOM 897 C CA . TYR A 1 110 ? 2.833 -0.223 -2.904 1.00 91.44 110 TYR A CA 1
ATOM 898 C C . TYR A 1 110 ? 1.329 -0.348 -2.630 1.00 91.44 110 TYR A C 1
ATOM 900 O O . TYR A 1 110 ? 0.688 -1.281 -3.114 1.00 91.44 110 TYR A O 1
ATOM 908 N N . GLY A 1 111 ? 0.740 0.582 -1.874 1.00 88.69 111 GLY A N 1
ATOM 909 C CA . GLY A 1 111 ? -0.612 0.401 -1.340 1.00 88.69 111 GLY A CA 1
ATOM 910 C C . GLY A 1 111 ? -1.762 0.864 -2.242 1.00 88.69 111 GLY A C 1
ATOM 911 O O . GLY A 1 111 ? -2.885 0.372 -2.086 1.00 88.69 111 GLY A O 1
ATOM 912 N N . ALA A 1 112 ? -1.512 1.740 -3.226 1.00 86.12 112 ALA A N 1
ATOM 913 C CA . ALA A 1 112 ? -2.571 2.274 -4.089 1.00 86.12 112 ALA A CA 1
ATOM 914 C C . ALA A 1 112 ? -3.241 1.160 -4.910 1.00 86.12 112 ALA A C 1
ATOM 916 O O . ALA A 1 112 ? -4.464 1.009 -4.895 1.00 86.12 112 ALA A O 1
ATOM 917 N N . LEU A 1 113 ? -2.436 0.312 -5.558 1.00 80.00 113 LEU A N 1
ATOM 918 C CA . LEU A 1 113 ? -2.929 -0.831 -6.335 1.00 80.00 113 LEU A CA 1
ATOM 919 C C . LEU A 1 113 ? -3.280 -2.051 -5.474 1.00 80.00 113 LEU A C 1
ATOM 921 O O . LEU A 1 113 ? -4.069 -2.885 -5.912 1.00 80.00 113 LEU A O 1
ATOM 925 N N . ALA A 1 114 ? -2.767 -2.138 -4.243 1.00 73.06 114 ALA A N 1
ATOM 926 C CA . ALA A 1 114 ? -3.099 -3.208 -3.297 1.00 73.06 114 ALA A CA 1
ATOM 927 C C . ALA A 1 114 ? -4.513 -3.079 -2.693 1.00 73.06 114 ALA A C 1
ATOM 929 O O . ALA A 1 114 ? -4.904 -3.867 -1.836 1.00 73.06 114 ALA A O 1
ATOM 930 N N . GLY A 1 115 ? -5.296 -2.091 -3.139 1.00 67.31 115 GLY A N 1
ATOM 931 C CA . GLY A 1 115 ? -6.692 -1.929 -2.751 1.00 67.31 115 GLY A CA 1
ATOM 932 C C . GLY A 1 115 ? -6.905 -1.121 -1.474 1.00 67.31 115 GLY A C 1
ATOM 933 O O . GLY A 1 115 ? -8.038 -1.080 -1.008 1.00 67.31 115 GLY A O 1
ATOM 934 N N . MET A 1 116 ? -5.887 -0.442 -0.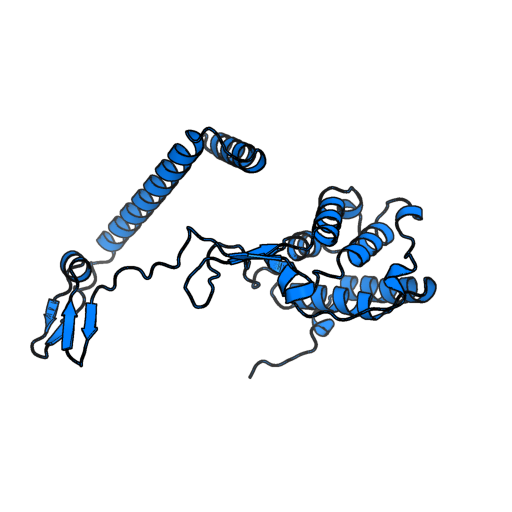937 1.00 76.94 116 MET A N 1
ATOM 935 C CA . MET A 1 116 ? -6.029 0.386 0.271 1.00 76.94 116 MET A CA 1
ATOM 936 C C . MET A 1 116 ? -6.477 1.825 -0.000 1.00 76.94 116 MET A C 1
ATOM 938 O O . MET A 1 116 ? -6.835 2.531 0.939 1.00 76.94 116 MET A O 1
ATOM 942 N N . GLY A 1 117 ? -6.517 2.252 -1.267 1.00 68.12 117 GLY A N 1
ATOM 943 C CA . GLY A 1 117 ? -6.765 3.646 -1.656 1.00 68.12 117 GLY A CA 1
ATOM 944 C C . GLY A 1 117 ? -8.125 4.250 -1.282 1.00 68.12 117 GLY A C 1
ATOM 945 O O . GLY A 1 117 ? -8.307 5.432 -1.500 1.00 68.12 117 GLY A O 1
ATOM 946 N N . ASP A 1 118 ? -9.066 3.482 -0.726 1.00 76.81 118 ASP A N 1
ATOM 947 C CA . ASP A 1 118 ? -10.358 3.968 -0.200 1.00 76.81 118 ASP A CA 1
ATOM 948 C C . ASP A 1 118 ? -10.552 3.689 1.302 1.00 76.81 118 ASP A C 1
ATOM 950 O O . ASP A 1 118 ? -11.643 3.881 1.843 1.00 76.81 118 ASP A O 1
ATOM 954 N N . SER A 1 119 ? -9.522 3.153 1.957 1.00 87.12 119 SER A N 1
ATOM 955 C CA . SER A 1 119 ? -9.587 2.619 3.319 1.00 87.12 119 SER A CA 1
ATOM 956 C C . SER A 1 119 ? -8.545 3.263 4.241 1.00 87.12 119 SER A C 1
ATOM 958 O O . SER A 1 119 ? -8.463 2.897 5.414 1.00 87.12 119 SER A O 1
ATOM 960 N N . LEU A 1 120 ? -7.766 4.244 3.759 1.00 93.44 120 LEU A N 1
ATOM 961 C CA . LEU A 1 120 ? -6.727 4.891 4.568 1.00 93.44 120 LEU A CA 1
ATOM 962 C C . LEU A 1 120 ? -7.304 5.769 5.676 1.00 93.44 120 LEU A C 1
ATOM 964 O O . LEU A 1 120 ? -6.730 5.820 6.758 1.00 93.44 120 LEU A O 1
ATOM 968 N N . GLY A 1 121 ? -8.469 6.384 5.460 1.00 93.56 121 GLY A N 1
ATOM 969 C CA . GLY A 1 121 ? -9.182 7.079 6.538 1.00 93.56 121 GLY A CA 1
ATOM 970 C C . GLY A 1 121 ? -9.600 6.144 7.682 1.00 93.56 121 GLY A C 1
ATOM 971 O O . GLY A 1 121 ? -9.529 6.524 8.846 1.00 93.56 121 GLY A O 1
ATOM 972 N N . PHE A 1 122 ? -9.989 4.901 7.373 1.00 94.94 122 PHE A N 1
ATOM 973 C CA . PHE A 1 122 ? -10.284 3.897 8.400 1.00 94.94 122 PHE A CA 1
ATOM 974 C C . PHE A 1 122 ? -9.003 3.426 9.096 1.00 94.94 122 PHE A C 1
ATOM 976 O O . PHE A 1 122 ? -8.959 3.334 10.322 1.00 94.94 122 PHE A O 1
ATOM 983 N N . LEU A 1 123 ? -7.942 3.170 8.321 1.00 95.94 123 LEU A N 1
ATOM 984 C CA . LEU A 1 123 ? -6.637 2.798 8.865 1.00 95.94 123 LEU A CA 1
ATOM 985 C C . LEU A 1 123 ? -6.102 3.872 9.819 1.00 95.94 123 LEU A C 1
ATOM 987 O O . LEU A 1 123 ? -5.585 3.521 10.871 1.00 95.94 123 LEU A O 1
ATOM 991 N N . GLU A 1 124 ? -6.275 5.155 9.501 1.00 95.06 124 GLU A N 1
ATOM 992 C CA . GLU A 1 124 ? -5.898 6.270 10.376 1.00 95.06 124 GLU A CA 1
ATOM 993 C C . GLU A 1 124 ? -6.560 6.152 11.752 1.00 95.06 124 GLU A C 1
ATOM 995 O O . GLU A 1 124 ? -5.873 6.170 12.774 1.00 95.06 124 GLU A O 1
ATOM 1000 N N . LYS A 1 125 ? -7.879 5.927 11.783 1.00 95.12 125 LYS A N 1
ATOM 1001 C CA . LYS A 1 125 ? -8.623 5.728 13.035 1.00 95.12 125 LYS A CA 1
ATOM 1002 C C . LYS A 1 125 ? -8.127 4.524 13.822 1.00 95.12 125 LYS A C 1
ATOM 1004 O O . LYS A 1 125 ? -8.001 4.605 15.040 1.00 95.12 125 LYS A O 1
ATOM 1009 N N . MET A 1 126 ? -7.802 3.430 13.139 1.00 95.75 126 MET A N 1
ATOM 1010 C CA . MET A 1 126 ? -7.277 2.222 13.776 1.00 95.75 126 MET A CA 1
ATOM 1011 C C . MET A 1 126 ? -5.865 2.436 14.325 1.00 95.75 126 MET A C 1
ATOM 1013 O O . MET A 1 126 ? -5.578 2.031 15.449 1.00 95.75 126 MET A O 1
ATOM 1017 N N . VAL A 1 127 ? -4.994 3.118 13.582 1.00 96.00 127 VAL A N 1
ATOM 1018 C CA . VAL A 1 127 ? -3.645 3.452 14.047 1.00 96.00 127 VAL A CA 1
ATOM 1019 C C . VAL A 1 127 ? -3.715 4.285 15.322 1.00 96.00 127 VAL A C 1
ATOM 1021 O O . VAL A 1 127 ? -3.044 3.929 16.289 1.00 96.00 127 VAL A O 1
ATOM 1024 N N . SER A 1 128 ? -4.565 5.317 15.360 1.00 94.50 128 SER A N 1
ATOM 1025 C CA . SER A 1 128 ? -4.800 6.115 16.569 1.00 94.50 128 SER A CA 1
ATOM 1026 C C . SER A 1 128 ? -5.434 5.295 17.695 1.00 94.50 128 SER A C 1
ATOM 1028 O O . SER A 1 128 ? -4.976 5.379 18.826 1.00 94.50 128 SER A O 1
ATOM 1030 N N . LYS A 1 129 ? -6.437 4.453 17.408 1.00 94.88 129 LYS A N 1
ATOM 1031 C CA . LYS A 1 129 ? -7.125 3.634 18.422 1.00 94.88 129 LYS A CA 1
ATOM 1032 C C . LYS A 1 129 ? -6.190 2.690 19.173 1.00 94.88 129 LYS A C 1
ATOM 1034 O O . LYS A 1 129 ? -6.383 2.451 20.363 1.00 94.88 129 LYS A O 1
ATOM 1039 N N . PHE A 1 130 ? -5.250 2.094 18.449 1.00 94.88 130 PHE A N 1
ATOM 1040 C CA . PHE A 1 130 ? -4.342 1.075 18.968 1.00 94.88 130 PHE A CA 1
ATOM 1041 C C . PHE A 1 130 ? -2.954 1.631 19.299 1.00 94.88 130 PHE A C 1
ATOM 1043 O O . PHE A 1 130 ? -2.009 0.850 19.416 1.00 94.88 130 PHE A O 1
ATOM 1050 N N . SER A 1 131 ? -2.832 2.955 19.430 1.00 94.38 131 SER A N 1
ATOM 1051 C CA . SER A 1 131 ? -1.653 3.651 19.947 1.00 94.38 131 SER A CA 1
ATOM 1052 C C . SER A 1 131 ? -1.863 4.115 21.390 1.00 94.38 131 SER A C 1
ATOM 1054 O O . SER A 1 131 ? -2.913 3.874 21.984 1.00 94.38 131 SER A O 1
ATOM 1056 N N . ASN A 1 132 ? -0.848 4.771 21.955 1.00 89.38 132 ASN A N 1
ATOM 1057 C CA . ASN A 1 132 ? -0.938 5.400 23.275 1.00 89.38 132 ASN A CA 1
ATOM 1058 C C . ASN A 1 132 ? -1.491 6.840 23.212 1.00 89.38 132 ASN A C 1
ATOM 1060 O O . ASN A 1 132 ? -1.393 7.563 24.201 1.00 89.38 132 ASN A O 1
ATOM 1064 N N . GLU A 1 133 ? -2.000 7.289 22.059 1.00 78.62 133 GLU A N 1
ATOM 1065 C CA . GLU A 1 133 ? -2.617 8.613 21.911 1.00 78.62 133 GLU A CA 1
ATOM 1066 C C . GLU A 1 133 ? -4.078 8.647 22.401 1.00 78.62 133 GLU A C 1
ATOM 1068 O O . GLU A 1 133 ? -4.718 7.614 22.602 1.00 78.62 133 GLU A O 1
ATOM 1073 N N . ASP A 1 134 ? -4.607 9.860 22.602 1.00 64.81 134 ASP A N 1
ATOM 1074 C CA . ASP A 1 134 ? -5.923 10.094 23.199 1.00 64.81 134 ASP A CA 1
ATOM 1075 C C . ASP A 1 134 ? -7.088 9.430 22.447 1.00 64.81 134 ASP A C 1
ATOM 1077 O O . ASP A 1 134 ? -7.219 9.477 21.219 1.00 64.81 134 ASP A O 1
ATOM 1081 N N . ALA A 1 135 ? -8.015 8.875 23.234 1.00 60.50 135 ALA A N 1
ATOM 1082 C CA . ALA A 1 135 ? -9.151 8.095 22.754 1.00 60.50 135 ALA A CA 1
ATOM 1083 C C . ALA A 1 135 ? -10.152 8.893 21.893 1.00 60.50 135 ALA A C 1
ATOM 1085 O O . ALA A 1 135 ? -10.864 8.287 21.090 1.00 60.50 135 ALA A O 1
ATOM 1086 N N . GLU A 1 136 ? -10.215 10.225 22.000 1.00 63.06 136 GLU A N 1
ATOM 1087 C CA . GLU A 1 136 ? -11.162 11.044 21.221 1.00 63.06 136 GLU A CA 1
ATOM 1088 C C . GLU A 1 136 ? -10.872 11.028 19.712 1.00 63.06 136 GLU A C 1
ATOM 1090 O O . GLU A 1 136 ? -11.798 11.051 18.901 1.00 63.06 136 GLU A O 1
ATOM 1095 N N . LEU A 1 137 ? -9.605 10.883 19.308 1.00 63.34 137 LEU A N 1
ATOM 1096 C CA . LEU A 1 137 ? -9.226 10.790 17.891 1.00 63.34 137 LEU A CA 1
ATOM 1097 C C . LEU A 1 137 ? -9.644 9.457 17.248 1.00 63.34 137 LEU A C 1
ATOM 1099 O O . LEU A 1 137 ? -9.684 9.351 16.016 1.00 63.34 137 LEU A O 1
ATOM 1103 N N . SER A 1 138 ? -9.991 8.461 18.070 1.00 70.38 138 SER A N 1
ATOM 1104 C CA . SER A 1 138 ? -10.210 7.077 17.648 1.00 70.38 138 SER A CA 1
ATOM 1105 C C . SER A 1 138 ? -11.643 6.736 17.233 1.00 70.38 138 SER A C 1
ATOM 1107 O O . SER A 1 138 ? -11.823 5.738 16.540 1.00 70.38 138 SER A O 1
ATOM 1109 N N . VAL A 1 139 ? -12.638 7.565 17.584 1.00 85.44 139 VAL A N 1
ATOM 1110 C CA . VAL A 1 139 ? -14.063 7.311 17.288 1.00 85.44 139 VAL A CA 1
ATOM 1111 C C . VAL A 1 139 ? -14.297 7.155 15.782 1.00 85.44 139 VAL A C 1
ATOM 1113 O O . VAL A 1 139 ? -13.839 7.980 14.980 1.00 85.44 139 VAL A O 1
ATOM 1116 N N . LEU A 1 140 ? -15.027 6.099 15.407 1.00 91.31 140 LEU A N 1
ATOM 1117 C CA . LEU A 1 140 ? -15.450 5.860 14.029 1.00 91.31 140 LEU A CA 1
ATOM 1118 C C . LEU A 1 140 ? -16.735 6.640 13.748 1.00 91.31 140 LEU A C 1
ATOM 1120 O O . LEU A 1 140 ? -17.743 6.454 14.426 1.00 91.31 140 LEU A O 1
ATOM 1124 N N . GLY A 1 141 ? -16.688 7.527 12.756 1.00 89.06 141 GLY A N 1
ATOM 1125 C CA . GLY A 1 141 ? -17.860 8.269 12.309 1.00 89.06 141 GLY A CA 1
ATOM 1126 C C . GLY A 1 141 ? -18.775 7.444 11.398 1.00 89.06 141 GLY A C 1
ATOM 1127 O O . GLY A 1 141 ? -18.435 6.344 10.949 1.00 89.06 141 GLY A O 1
ATOM 1128 N N . SER A 1 142 ? -19.950 8.002 11.095 1.00 93.06 142 SER A N 1
ATOM 1129 C CA . SER A 1 142 ? -20.971 7.377 10.240 1.00 93.06 142 SER A CA 1
ATOM 1130 C C . SER A 1 142 ? -20.483 7.052 8.825 1.00 93.06 142 SER A C 1
ATOM 1132 O O . SER A 1 142 ? -21.079 6.221 8.146 1.00 93.06 142 SER A O 1
ATOM 1134 N N . GLU A 1 143 ? -19.396 7.676 8.369 1.00 92.19 143 GLU A N 1
ATOM 1135 C CA . GLU A 1 143 ? -18.770 7.389 7.079 1.00 92.19 143 GLU A CA 1
ATOM 1136 C C . GLU A 1 143 ? -18.238 5.953 6.951 1.00 92.19 143 GLU A C 1
ATOM 1138 O O . GLU A 1 143 ? -17.999 5.508 5.831 1.00 92.19 143 GLU A O 1
ATOM 1143 N N . PHE A 1 144 ? -18.071 5.229 8.063 1.00 94.88 144 PHE A N 1
ATOM 1144 C CA . PHE A 1 144 ? -17.629 3.831 8.071 1.00 94.88 144 PHE A CA 1
ATOM 1145 C C . PHE A 1 144 ? -18.774 2.827 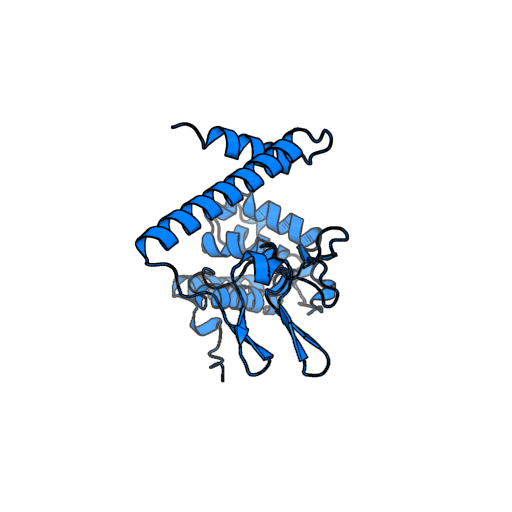8.255 1.00 94.88 144 PHE A C 1
ATOM 1147 O O . PHE A 1 144 ? -18.515 1.628 8.307 1.00 94.88 144 PHE A O 1
ATOM 1154 N N . ALA A 1 145 ? -20.031 3.275 8.343 1.00 96.00 145 ALA A N 1
ATOM 1155 C CA . ALA A 1 145 ? -21.184 2.401 8.591 1.00 96.00 145 ALA A CA 1
ATOM 1156 C C . ALA A 1 145 ? -21.520 1.462 7.417 1.00 96.00 145 ALA A C 1
ATOM 1158 O O . ALA A 1 145 ? -22.235 0.477 7.585 1.00 96.00 145 ALA A O 1
ATOM 1159 N N . THR A 1 146 ? -21.043 1.762 6.208 1.00 95.25 146 THR A N 1
ATOM 1160 C CA . THR A 1 146 ? -21.243 0.916 5.026 1.00 95.25 146 THR A CA 1
ATOM 1161 C C . THR A 1 146 ? -20.020 0.991 4.133 1.00 95.25 146 THR A C 1
ATOM 1163 O O . THR A 1 146 ? -19.650 2.069 3.663 1.00 95.25 146 THR A O 1
ATOM 1166 N N . TYR A 1 147 ? -19.408 -0.157 3.864 1.00 90.56 147 TYR A N 1
ATOM 1167 C CA . TYR A 1 147 ? -18.322 -0.249 2.909 1.00 90.56 147 TYR A CA 1
ATOM 1168 C C . TYR A 1 147 ? -18.881 -0.335 1.486 1.00 90.56 147 TYR A C 1
ATOM 1170 O O . TYR A 1 147 ? -19.659 -1.227 1.152 1.00 90.56 147 TYR A O 1
ATOM 1178 N N . VAL A 1 148 ? -18.453 0.586 0.620 1.00 88.75 148 VAL A N 1
ATOM 1179 C CA . VAL A 1 148 ? -18.814 0.579 -0.802 1.00 88.75 148 VAL A CA 1
ATOM 1180 C C . VAL A 1 148 ? -17.571 0.242 -1.623 1.00 88.75 148 VAL A C 1
ATOM 1182 O O . VAL A 1 148 ? -16.688 1.096 -1.770 1.00 88.75 148 VAL A O 1
ATOM 1185 N N . PRO A 1 149 ? -17.474 -0.979 -2.182 1.00 83.00 149 PRO A N 1
ATOM 1186 C CA . PRO A 1 149 ? -16.383 -1.336 -3.071 1.00 83.00 149 PRO A CA 1
ATOM 1187 C C . PRO A 1 149 ? -16.395 -0.438 -4.307 1.00 83.00 149 PRO A C 1
ATOM 1189 O O . PRO A 1 149 ? -17.389 -0.366 -5.023 1.00 83.00 149 PRO A O 1
ATOM 1192 N N . LYS A 1 150 ? -15.274 0.232 -4.577 1.00 83.62 150 LYS A N 1
ATOM 1193 C CA . LYS A 1 150 ? -15.070 0.968 -5.836 1.00 83.62 150 LYS A CA 1
ATOM 1194 C C . LYS A 1 150 ? -14.170 0.192 -6.804 1.00 83.62 150 LYS A C 1
ATOM 1196 O O . LYS A 1 150 ? -13.432 -0.709 -6.386 1.00 83.62 150 LYS A O 1
ATOM 1201 N N . ASP A 1 151 ? -14.168 0.582 -8.069 1.00 83.12 151 ASP A N 1
ATOM 1202 C CA . ASP A 1 151 ? -13.146 0.132 -9.013 1.00 83.12 151 ASP A CA 1
ATOM 1203 C C . ASP A 1 151 ? -11.807 0.814 -8.716 1.00 83.12 151 ASP A C 1
ATOM 1205 O O . ASP A 1 151 ? -11.766 1.914 -8.170 1.00 83.12 151 ASP A O 1
ATOM 1209 N N . VAL A 1 152 ? -10.691 0.198 -9.120 1.00 79.06 152 VAL A N 1
ATOM 1210 C CA . VAL A 1 152 ? -9.341 0.762 -8.913 1.00 79.06 152 VAL A CA 1
ATOM 1211 C C . VAL A 1 152 ? -9.235 2.192 -9.452 1.00 79.06 152 VAL A C 1
ATOM 1213 O O . VAL A 1 152 ? -8.716 3.062 -8.761 1.00 79.06 152 VAL A O 1
ATOM 1216 N N . LYS A 1 153 ? -9.794 2.457 -10.641 1.00 80.88 153 LYS A N 1
ATOM 1217 C CA . LYS A 1 153 ? -9.812 3.788 -11.278 1.00 80.88 153 LYS A CA 1
ATOM 1218 C C . LYS A 1 153 ? -10.462 4.882 -10.412 1.00 80.88 153 LYS A C 1
ATOM 1220 O O . LYS A 1 153 ? -10.135 6.047 -10.583 1.00 80.88 153 LYS A O 1
ATOM 1225 N N . ASP A 1 154 ? -11.353 4.498 -9.497 1.00 85.56 154 ASP A N 1
ATOM 1226 C CA . ASP A 1 154 ? -12.120 5.402 -8.635 1.00 85.56 154 ASP A CA 1
ATOM 1227 C C . ASP A 1 154 ? -11.541 5.470 -7.206 1.00 85.56 154 ASP A C 1
ATOM 1229 O O . ASP A 1 154 ? -12.140 6.084 -6.319 1.00 85.56 154 ASP A O 1
ATOM 1233 N N . LYS A 1 155 ? -10.398 4.810 -6.957 1.00 84.19 155 LYS A N 1
ATOM 1234 C CA . LYS A 1 155 ? -9.692 4.776 -5.659 1.00 84.19 155 LYS A CA 1
ATOM 1235 C C . LYS A 1 155 ? -8.316 5.425 -5.688 1.00 84.19 155 LYS A C 1
ATOM 1237 O O . LYS A 1 155 ? -7.738 5.650 -4.630 1.00 84.19 155 LYS A O 1
ATOM 1242 N N . ILE A 1 156 ? -7.759 5.664 -6.871 1.00 90.06 156 ILE A N 1
ATOM 1243 C CA . ILE A 1 156 ? -6.380 6.133 -7.029 1.00 90.06 156 ILE A CA 1
ATOM 1244 C C . ILE A 1 156 ? -6.283 7.136 -8.171 1.00 90.06 156 ILE A C 1
ATOM 1246 O O . ILE A 1 156 ? -7.105 7.146 -9.085 1.00 90.06 156 ILE A O 1
ATOM 1250 N N . VAL A 1 157 ? -5.224 7.934 -8.150 1.00 91.62 157 VAL A N 1
ATOM 1251 C CA . VAL A 1 157 ? -4.833 8.787 -9.269 1.00 91.62 157 VAL A CA 1
ATOM 1252 C C . VAL A 1 157 ? -3.761 8.058 -10.074 1.00 91.62 157 VAL A C 1
ATOM 1254 O O . VAL A 1 157 ? -2.747 7.628 -9.528 1.00 91.62 157 VAL A O 1
ATOM 1257 N N . ILE A 1 158 ? -3.975 7.925 -11.384 1.00 91.81 158 ILE A N 1
ATOM 1258 C CA . ILE A 1 158 ? -2.981 7.380 -12.316 1.00 91.81 158 ILE A CA 1
ATOM 1259 C C . ILE A 1 158 ? -2.495 8.522 -13.201 1.00 91.81 158 ILE A C 1
ATOM 1261 O O . ILE A 1 158 ? -3.232 9.029 -14.047 1.00 91.81 158 ILE A O 1
ATOM 1265 N N . THR A 1 159 ? -1.244 8.922 -13.012 1.00 93.00 159 THR A N 1
ATOM 1266 C CA . THR A 1 159 ? -0.594 9.953 -13.819 1.00 93.00 159 THR A CA 1
ATOM 1267 C C . THR A 1 159 ? 0.223 9.299 -14.922 1.00 93.00 159 THR A C 1
ATOM 1269 O O . THR A 1 159 ? 1.076 8.450 -14.666 1.00 93.00 159 THR A O 1
ATOM 1272 N N . ARG A 1 160 ? -0.015 9.729 -16.161 1.00 92.12 160 ARG A N 1
ATOM 1273 C CA . ARG A 1 160 ? 0.754 9.326 -17.338 1.00 92.12 160 ARG A CA 1
ATOM 1274 C C . ARG A 1 160 ? 1.783 10.401 -17.674 1.00 92.12 160 ARG A C 1
ATOM 1276 O O . ARG A 1 160 ? 1.413 11.550 -17.914 1.00 92.12 160 ARG A O 1
ATOM 1283 N N . SER A 1 161 ? 3.057 10.025 -17.732 1.00 88.44 161 SER A N 1
ATOM 1284 C CA . SER A 1 161 ? 4.120 10.922 -18.186 1.00 88.44 161 SER A CA 1
ATOM 1285 C C . SER A 1 161 ? 3.963 11.245 -19.671 1.00 88.44 161 SER A C 1
ATOM 1287 O O . SER A 1 161 ? 3.625 10.369 -20.461 1.00 88.44 161 SER A O 1
ATOM 1289 N N . LYS A 1 162 ? 4.216 12.496 -20.064 1.00 85.81 162 LYS A N 1
ATOM 1290 C CA . LYS A 1 162 ? 4.299 12.902 -21.480 1.00 85.81 162 LYS A CA 1
ATOM 1291 C C . LYS A 1 162 ? 5.728 12.848 -22.023 1.00 85.81 162 LYS A C 1
ATOM 1293 O O . LYS A 1 162 ? 5.914 12.802 -23.231 1.00 85.81 162 LYS A O 1
ATOM 1298 N N . GLU A 1 163 ? 6.713 12.865 -21.131 1.00 83.44 163 GLU A N 1
ATOM 1299 C CA . GLU A 1 163 ? 8.129 13.048 -21.467 1.00 83.44 163 GLU A CA 1
ATOM 1300 C C . GLU A 1 163 ? 8.936 11.767 -21.261 1.00 83.44 163 GLU A C 1
ATOM 1302 O O . GLU A 1 163 ? 9.890 11.507 -21.990 1.00 83.44 163 GLU A O 1
ATOM 1307 N N . VAL A 1 164 ? 8.538 10.938 -20.291 1.00 82.50 164 VAL A N 1
ATOM 1308 C CA . VAL A 1 164 ? 9.243 9.696 -19.980 1.00 82.50 164 VAL A CA 1
ATOM 1309 C C . VAL A 1 164 ? 8.556 8.531 -20.670 1.00 82.50 164 VAL A C 1
ATOM 1311 O O . VAL A 1 164 ? 7.468 8.087 -20.289 1.00 82.50 164 VAL A O 1
ATOM 1314 N N . MET A 1 165 ? 9.230 8.052 -21.707 1.00 82.75 165 MET A N 1
ATOM 1315 C CA . MET A 1 165 ? 8.816 6.940 -22.543 1.00 82.75 165 MET A CA 1
ATOM 1316 C C . MET A 1 165 ? 9.721 5.742 -22.279 1.00 82.75 165 MET A C 1
ATOM 1318 O O . MET A 1 165 ? 10.931 5.888 -22.105 1.00 82.75 165 MET A O 1
ATOM 1322 N N . PHE A 1 166 ? 9.145 4.547 -22.293 1.00 77.94 166 PHE A N 1
ATOM 1323 C CA . PHE A 1 166 ? 9.894 3.313 -22.379 1.00 77.94 166 PHE A CA 1
ATOM 1324 C C . PHE A 1 166 ? 10.634 3.304 -23.710 1.00 77.94 166 PHE A C 1
ATOM 1326 O O . PHE A 1 166 ? 10.044 3.138 -24.779 1.00 77.94 166 PHE A O 1
ATOM 1333 N N . THR A 1 167 ? 11.941 3.499 -23.638 1.00 70.69 167 THR A N 1
ATOM 1334 C CA . THR A 1 167 ? 12.829 3.337 -24.775 1.00 70.69 167 THR A CA 1
ATOM 1335 C C . THR A 1 167 ? 13.387 1.927 -24.716 1.00 70.69 167 THR A C 1
ATOM 1337 O O . THR A 1 167 ? 14.092 1.545 -23.781 1.00 70.69 167 THR A O 1
ATOM 1340 N N . LEU A 1 168 ? 13.053 1.114 -25.721 1.00 65.62 168 LEU A N 1
ATOM 1341 C CA . LEU A 1 168 ? 13.776 -0.135 -25.904 1.00 65.62 168 LEU A CA 1
ATOM 1342 C C . LEU A 1 168 ? 15.244 0.228 -26.151 1.00 65.62 168 LEU A C 1
ATOM 1344 O O . LEU A 1 168 ? 15.513 1.049 -27.034 1.00 65.62 168 LEU A O 1
ATOM 1348 N N . PRO A 1 169 ? 16.200 -0.352 -25.404 1.00 68.56 169 PRO A N 1
ATOM 1349 C CA . PRO A 1 169 ? 17.596 -0.177 -25.746 1.00 68.56 169 PRO A CA 1
ATOM 1350 C C . PRO A 1 169 ? 17.779 -0.654 -27.182 1.00 68.56 169 PRO A C 1
ATOM 1352 O O . PRO A 1 169 ? 17.291 -1.730 -27.536 1.00 68.56 169 PRO A O 1
ATOM 1355 N N . GLU A 1 170 ? 18.481 0.136 -27.997 1.00 77.44 170 GLU A N 1
ATOM 1356 C CA . GLU A 1 170 ? 18.723 -0.232 -29.390 1.00 77.44 170 GLU A CA 1
ATOM 1357 C C . GLU A 1 170 ? 19.234 -1.679 -29.457 1.00 77.44 170 GLU A C 1
ATOM 1359 O O . GLU A 1 170 ? 20.185 -2.029 -28.736 1.00 77.44 170 GLU A O 1
ATOM 1364 N N . PRO A 1 171 ? 18.582 -2.555 -30.234 1.00 85.94 171 PRO A N 1
ATOM 1365 C CA . PRO A 1 171 ? 18.972 -3.951 -30.297 1.00 85.94 171 PRO A CA 1
ATOM 1366 C C . PRO A 1 171 ? 20.309 -4.064 -31.029 1.00 85.94 171 PRO A C 1
ATOM 1368 O O . PRO A 1 171 ? 20.595 -3.270 -31.916 1.00 85.94 171 PRO A O 1
ATOM 1371 N N . ASN A 1 172 ? 21.128 -5.069 -30.709 1.00 89.94 172 ASN A N 1
ATOM 1372 C CA . ASN A 1 172 ? 22.374 -5.327 -31.454 1.00 89.94 172 ASN A CA 1
ATOM 1373 C C . ASN A 1 172 ? 22.100 -5.889 -32.860 1.00 89.94 172 ASN A C 1
ATOM 1375 O O . ASN A 1 172 ? 22.961 -5.883 -33.733 1.00 89.94 172 ASN A O 1
ATOM 1379 N N . HIS A 1 173 ? 20.905 -6.423 -33.083 1.00 90.94 173 HIS A N 1
ATOM 1380 C CA . HIS A 1 173 ? 20.486 -6.953 -34.366 1.00 90.94 173 HIS A CA 1
ATOM 1381 C C . HIS A 1 173 ? 18.961 -6.957 -34.447 1.00 90.94 173 HIS A C 1
ATOM 1383 O O . HIS A 1 173 ? 18.272 -7.138 -33.445 1.00 90.94 173 HIS A O 1
ATOM 1389 N N . ILE A 1 174 ? 18.437 -6.780 -35.650 1.00 90.88 174 ILE A N 1
ATOM 1390 C CA . ILE A 1 174 ? 17.011 -6.817 -35.960 1.00 90.88 174 ILE A CA 1
ATOM 1391 C C . ILE A 1 174 ? 16.743 -7.940 -36.955 1.00 90.88 174 ILE A C 1
ATOM 1393 O O . ILE A 1 174 ? 17.592 -8.259 -37.788 1.00 90.88 174 ILE A O 1
ATOM 1397 N N . ARG A 1 175 ? 15.555 -8.542 -36.875 1.00 91.19 175 ARG A N 1
ATOM 1398 C CA . ARG A 1 175 ? 15.065 -9.475 -37.890 1.00 91.19 175 ARG A CA 1
ATOM 1399 C C . ARG A 1 175 ? 13.862 -8.861 -38.580 1.00 91.19 175 ARG A C 1
ATOM 1401 O O . ARG A 1 175 ? 12.838 -8.649 -37.939 1.00 91.19 175 ARG A O 1
ATOM 1408 N N . HIS A 1 176 ? 13.979 -8.610 -39.875 1.00 85.19 176 HIS A N 1
ATOM 1409 C CA . HIS A 1 176 ? 12.915 -8.026 -40.683 1.00 85.19 176 HIS A CA 1
ATOM 1410 C C . HIS A 1 176 ? 12.687 -8.897 -41.921 1.00 85.19 176 HIS A C 1
ATOM 1412 O O . HIS A 1 176 ? 13.636 -9.234 -42.625 1.00 85.19 176 HIS A O 1
ATOM 1418 N N . ASN A 1 177 ? 11.441 -9.323 -42.154 1.00 87.19 177 ASN A N 1
ATOM 1419 C CA . ASN A 1 177 ? 11.063 -10.228 -43.253 1.00 87.19 177 ASN A CA 1
ATOM 1420 C C . ASN A 1 177 ? 11.947 -11.485 -43.365 1.00 87.19 177 ASN A C 1
ATOM 1422 O O . ASN A 1 177 ? 12.298 -11.936 -44.449 1.00 87.19 177 ASN A O 1
ATOM 1426 N N . GLY A 1 178 ? 12.336 -12.049 -42.220 1.00 87.25 178 GLY A N 1
ATOM 1427 C CA . GLY A 1 178 ? 13.154 -13.259 -42.157 1.00 87.25 178 GLY A CA 1
ATOM 1428 C C . GLY A 1 178 ? 14.665 -13.039 -42.277 1.00 87.25 178 GLY A C 1
ATOM 1429 O O . GLY A 1 178 ? 15.405 -13.952 -41.912 1.00 87.25 178 GLY A O 1
ATOM 1430 N N . VAL A 1 179 ? 15.111 -11.846 -42.680 1.00 89.38 179 VAL A N 1
ATOM 1431 C CA . VAL A 1 179 ? 16.523 -11.467 -42.829 1.00 89.38 179 VAL A CA 1
ATOM 1432 C C . VAL A 1 179 ? 17.032 -10.820 -41.544 1.00 89.38 179 VAL A C 1
ATOM 1434 O O . VAL A 1 179 ? 16.343 -9.993 -40.943 1.00 89.38 179 VAL A O 1
ATOM 1437 N N . TRP A 1 180 ? 18.231 -11.205 -41.108 1.00 93.19 180 TRP A N 1
ATOM 1438 C CA . TRP A 1 180 ? 18.899 -10.564 -39.980 1.00 93.19 180 TRP A CA 1
ATOM 1439 C C . TRP A 1 180 ? 19.774 -9.403 -40.440 1.00 93.19 180 TRP A C 1
ATOM 1441 O O . TRP A 1 180 ? 20.543 -9.533 -41.390 1.00 93.19 180 TRP A O 1
ATOM 1451 N N . THR A 1 181 ? 19.732 -8.314 -39.683 1.00 93.44 181 THR A N 1
ATOM 1452 C CA . THR A 1 181 ? 20.609 -7.155 -39.855 1.00 93.44 181 THR A CA 1
ATOM 1453 C C . THR A 1 181 ? 21.249 -6.829 -38.515 1.00 93.44 181 THR A C 1
ATOM 1455 O O . THR A 1 181 ? 20.555 -6.709 -37.508 1.00 93.44 181 THR A O 1
ATOM 1458 N N . ILE A 1 182 ? 22.572 -6.690 -38.487 1.00 90.69 182 ILE A N 1
ATOM 1459 C CA . ILE A 1 182 ? 23.298 -6.185 -37.315 1.00 90.69 182 ILE A CA 1
ATOM 1460 C C . ILE A 1 182 ? 23.168 -4.661 -37.321 1.00 90.69 182 ILE A C 1
ATOM 1462 O O . ILE A 1 182 ? 23.387 -4.031 -38.354 1.00 90.69 182 ILE A O 1
ATOM 1466 N N . THR A 1 183 ? 22.770 -4.078 -36.193 1.00 90.50 183 THR A N 1
ATOM 1467 C CA . THR A 1 183 ? 22.630 -2.619 -36.063 1.00 90.50 183 THR A CA 1
ATOM 1468 C C . THR A 1 183 ? 23.998 -1.957 -35.903 1.00 90.50 183 THR A C 1
ATOM 1470 O O . THR A 1 183 ? 24.982 -2.633 -35.602 1.00 90.50 183 THR A O 1
ATOM 1473 N N . GLU A 1 184 ? 24.082 -0.632 -36.042 1.00 88.94 184 GLU A N 1
ATOM 1474 C CA . GLU A 1 184 ? 25.324 0.113 -35.771 1.00 88.94 184 GLU A CA 1
ATOM 1475 C C . GLU A 1 184 ? 25.877 -0.189 -34.373 1.00 88.94 184 GLU A C 1
ATOM 1477 O O . GLU A 1 184 ? 27.060 -0.494 -34.211 1.00 88.94 184 GLU A O 1
ATOM 1482 N N . LYS A 1 185 ? 24.996 -0.228 -33.368 1.00 86.88 185 LYS A N 1
ATOM 1483 C CA . LYS A 1 185 ? 25.341 -0.646 -32.009 1.00 86.88 185 LYS A CA 1
ATOM 1484 C C . LYS A 1 185 ? 25.850 -2.085 -31.947 1.00 86.88 185 LYS A C 1
ATOM 1486 O O . LYS A 1 185 ? 26.817 -2.357 -31.240 1.00 86.88 185 LYS A O 1
ATOM 1491 N N . GLY A 1 186 ? 25.230 -3.009 -32.681 1.00 89.50 186 GLY A N 1
ATOM 1492 C CA . GLY A 1 186 ? 25.692 -4.392 -32.771 1.00 89.50 186 GLY A CA 1
ATOM 1493 C C . GLY A 1 186 ? 27.097 -4.510 -33.349 1.00 89.50 186 GLY A C 1
ATOM 1494 O O . GLY A 1 186 ? 27.925 -5.237 -32.798 1.00 89.50 186 GLY A O 1
ATOM 1495 N N . TRP A 1 187 ? 27.392 -3.749 -34.403 1.00 90.19 187 TRP A N 1
ATOM 1496 C CA . TRP A 1 187 ? 28.728 -3.674 -34.990 1.00 90.19 187 TRP A CA 1
ATOM 1497 C C . TRP A 1 187 ? 29.745 -3.089 -34.012 1.00 90.19 187 TRP A C 1
ATOM 1499 O O . TRP A 1 187 ? 30.794 -3.693 -33.793 1.00 90.19 187 TRP A O 1
ATOM 1509 N N . ALA A 1 188 ? 29.408 -1.981 -33.347 1.00 88.62 188 ALA A N 1
ATOM 1510 C CA . ALA A 1 188 ? 30.245 -1.387 -32.304 1.00 88.62 188 ALA A CA 1
ATOM 1511 C C . ALA A 1 188 ? 30.469 -2.341 -31.113 1.00 88.62 188 ALA A C 1
ATOM 1513 O O . ALA A 1 188 ? 31.519 -2.321 -30.471 1.00 88.62 188 ALA A O 1
ATOM 1514 N N . ALA A 1 189 ? 29.499 -3.214 -30.834 1.00 85.31 189 ALA A N 1
ATOM 1515 C CA . ALA A 1 189 ? 29.599 -4.259 -29.824 1.00 85.31 189 ALA A CA 1
ATOM 1516 C C . ALA A 1 189 ? 30.372 -5.506 -30.297 1.00 85.31 189 ALA A C 1
ATOM 1518 O O . ALA A 1 189 ? 30.543 -6.424 -29.500 1.00 85.31 189 ALA A O 1
ATOM 1519 N N . GLY A 1 190 ? 30.854 -5.554 -31.545 1.00 90.56 190 GLY A N 1
ATOM 1520 C CA . GLY A 1 190 ? 31.663 -6.652 -32.084 1.00 90.56 190 GLY A CA 1
ATOM 1521 C C . GLY A 1 190 ? 30.862 -7.848 -32.604 1.00 90.56 190 GLY A C 1
ATOM 1522 O O . GLY A 1 190 ? 31.414 -8.941 -32.734 1.00 90.56 190 GLY A O 1
ATOM 1523 N N . TYR A 1 191 ? 29.566 -7.678 -32.878 1.00 93.00 191 TYR A N 1
ATOM 1524 C CA . TYR A 1 191 ? 28.780 -8.719 -33.540 1.00 93.00 191 TYR A CA 1
ATOM 1525 C C . TYR A 1 191 ? 29.240 -8.892 -34.989 1.00 93.00 191 TYR A C 1
ATOM 1527 O O . TYR A 1 191 ? 29.651 -7.941 -35.645 1.00 93.00 191 TYR A O 1
ATOM 1535 N N . THR A 1 192 ? 29.144 -10.116 -35.499 1.00 93.44 192 THR A N 1
ATOM 1536 C CA . THR A 1 192 ? 29.487 -10.461 -36.888 1.00 93.44 192 THR A CA 1
ATOM 1537 C C . THR A 1 192 ? 28.384 -11.301 -37.517 1.00 93.44 192 THR A C 1
ATOM 1539 O O . THR A 1 192 ? 27.590 -11.903 -36.800 1.00 93.44 192 THR A O 1
ATOM 1542 N N . MET A 1 193 ? 28.294 -11.337 -38.847 1.00 93.75 193 MET A N 1
ATOM 1543 C CA . MET A 1 193 ? 27.333 -12.196 -39.546 1.00 93.75 193 MET A CA 1
ATOM 1544 C C . MET A 1 193 ? 27.983 -13.543 -39.873 1.00 93.75 193 MET A C 1
ATOM 1546 O O . MET A 1 193 ? 29.096 -13.580 -40.399 1.00 93.75 193 MET A O 1
ATOM 1550 N N . ASP A 1 194 ? 27.310 -14.651 -39.567 1.00 91.19 194 ASP A N 1
ATOM 1551 C CA . ASP A 1 194 ? 27.770 -15.977 -39.974 1.00 91.19 194 ASP A CA 1
ATOM 1552 C C . ASP A 1 194 ? 27.459 -16.272 -41.455 1.00 91.19 194 ASP A C 1
ATOM 1554 O O . ASP A 1 194 ? 26.761 -15.525 -42.144 1.00 91.19 194 ASP A O 1
ATOM 1558 N N . LYS A 1 195 ? 27.971 -17.403 -41.958 1.00 88.00 195 LYS A N 1
ATOM 1559 C CA . LYS A 1 195 ? 27.757 -17.831 -43.351 1.00 88.00 195 LYS A CA 1
ATOM 1560 C C . LYS A 1 195 ? 26.285 -18.118 -43.686 1.00 88.00 195 LYS A C 1
ATOM 1562 O O . LYS A 1 195 ? 25.945 -18.174 -44.861 1.00 88.00 195 LYS A O 1
ATOM 1567 N N . ALA A 1 196 ? 25.433 -18.322 -42.681 1.00 89.38 196 ALA A N 1
ATOM 1568 C CA . ALA A 1 196 ? 24.002 -18.564 -42.830 1.00 89.38 196 ALA A CA 1
ATOM 1569 C C . ALA A 1 196 ? 23.168 -17.276 -42.678 1.00 89.38 196 ALA A C 1
ATOM 1571 O O . ALA A 1 196 ? 21.938 -17.348 -42.637 1.00 89.38 196 ALA A O 1
ATOM 1572 N N . GLY A 1 197 ? 23.815 -16.108 -42.579 1.00 88.06 197 GLY A N 1
ATOM 1573 C CA . GLY A 1 197 ? 23.138 -14.826 -42.425 1.00 88.06 197 GLY A CA 1
ATOM 1574 C C . GLY A 1 197 ? 22.525 -14.628 -41.039 1.00 88.06 197 GLY A C 1
ATOM 1575 O O . GLY A 1 197 ? 21.495 -13.966 -40.932 1.00 88.06 197 GLY A O 1
ATOM 1576 N N . ARG A 1 198 ? 23.101 -15.221 -39.983 1.00 90.94 198 ARG A N 1
ATOM 1577 C CA . ARG A 1 198 ? 22.685 -15.012 -38.588 1.00 90.94 198 ARG A CA 1
ATOM 1578 C C . ARG A 1 198 ? 23.734 -14.209 -37.811 1.00 90.94 198 ARG A C 1
ATOM 1580 O O . ARG A 1 198 ? 24.934 -14.430 -37.989 1.00 90.94 198 ARG A O 1
ATOM 1587 N N . PRO A 1 199 ? 23.309 -13.301 -36.918 1.00 92.50 199 PRO A N 1
ATOM 1588 C CA . PRO A 1 199 ? 24.223 -12.515 -36.108 1.00 92.50 199 PRO A CA 1
ATOM 1589 C C . PRO A 1 199 ? 24.881 -13.400 -35.045 1.00 92.50 199 PRO A C 1
ATOM 1591 O O . PRO A 1 199 ? 24.222 -14.179 -34.356 1.00 92.50 199 PRO A O 1
ATOM 1594 N N . ARG A 1 200 ? 26.190 -13.243 -34.882 1.00 91.56 200 ARG A N 1
ATOM 1595 C CA . ARG A 1 200 ? 27.027 -13.939 -33.911 1.00 91.56 200 ARG A CA 1
ATOM 1596 C C . ARG A 1 200 ? 27.620 -12.921 -32.950 1.00 91.56 200 ARG A C 1
ATOM 1598 O O . ARG A 1 200 ? 28.250 -11.955 -33.377 1.00 91.56 200 ARG A O 1
ATOM 1605 N N . ALA A 1 201 ? 27.407 -13.143 -31.657 1.00 88.25 201 ALA A N 1
ATOM 1606 C CA . ALA A 1 201 ? 28.022 -12.332 -30.615 1.00 88.25 201 ALA A CA 1
ATOM 1607 C C . ALA A 1 201 ? 29.558 -12.476 -30.655 1.00 88.25 201 ALA A C 1
ATOM 1609 O O . ALA A 1 201 ? 30.055 -13.546 -31.032 1.00 88.25 201 ALA A O 1
ATOM 1610 N N . PRO A 1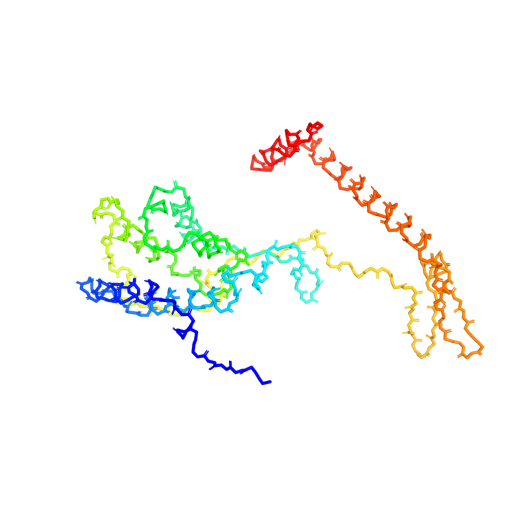 202 ? 30.314 -11.436 -30.258 1.00 87.00 202 PRO A N 1
ATOM 1611 C CA . PRO A 1 202 ? 31.756 -11.562 -30.068 1.00 87.00 202 PRO A CA 1
ATOM 1612 C C . PRO A 1 202 ? 32.062 -12.661 -29.044 1.00 87.00 202 PRO A C 1
ATOM 1614 O O . PRO A 1 202 ? 31.257 -12.936 -28.148 1.00 87.00 202 PRO A O 1
ATOM 1617 N N . ALA A 1 203 ? 33.239 -13.279 -29.154 1.00 78.56 203 ALA A N 1
ATOM 1618 C CA . ALA A 1 203 ? 33.697 -14.222 -28.140 1.00 78.56 203 ALA A CA 1
ATOM 1619 C C . ALA A 1 203 ? 33.694 -13.542 -26.754 1.00 78.56 203 ALA A C 1
ATOM 1621 O O . ALA A 1 203 ? 34.070 -12.367 -26.656 1.00 78.56 203 ALA A O 1
ATOM 1622 N N . PRO A 1 204 ? 33.257 -14.237 -25.686 1.00 67.81 204 PRO A N 1
ATOM 1623 C CA . PRO A 1 204 ? 33.278 -13.671 -24.348 1.00 67.81 204 PRO A CA 1
ATOM 1624 C C . PRO A 1 204 ? 34.704 -13.249 -23.996 1.00 67.81 204 PRO A C 1
ATOM 1626 O O . PRO A 1 204 ? 35.663 -13.998 -24.175 1.00 67.81 204 PRO A O 1
ATOM 1629 N N . ILE A 1 205 ? 34.831 -12.014 -23.523 1.00 59.38 205 ILE A N 1
ATOM 1630 C CA . ILE A 1 205 ? 36.110 -11.449 -23.113 1.00 59.38 205 ILE A CA 1
ATOM 1631 C C . ILE A 1 205 ? 36.595 -12.237 -21.879 1.00 59.38 205 ILE A C 1
ATOM 1633 O O . ILE A 1 205 ? 35.781 -12.449 -20.975 1.00 59.38 205 ILE A O 1
ATOM 1637 N N . PRO A 1 206 ? 37.878 -12.648 -21.794 1.00 59.19 206 PRO A N 1
ATOM 1638 C CA . PRO A 1 206 ? 38.416 -13.309 -20.606 1.00 59.19 206 PRO A CA 1
ATOM 1639 C C . PRO A 1 206 ? 38.069 -12.533 -19.326 1.00 59.19 206 PRO A C 1
ATOM 1641 O O . PRO A 1 206 ? 38.150 -11.301 -19.302 1.00 59.19 206 PRO A O 1
ATOM 1644 N N . GLU A 1 207 ? 37.679 -13.244 -18.262 1.00 53.62 207 GLU A N 1
ATOM 1645 C CA . GLU A 1 207 ? 37.025 -12.693 -17.058 1.00 53.62 207 GLU A CA 1
ATOM 1646 C C . GLU A 1 207 ? 37.720 -11.457 -16.451 1.00 53.62 207 GLU A C 1
ATOM 1648 O O . GLU A 1 207 ? 37.052 -10.541 -15.961 1.00 53.62 207 GLU A O 1
ATOM 1653 N N . GLY A 1 208 ? 39.051 -11.378 -16.548 1.00 54.09 208 GLY A N 1
ATOM 1654 C CA . GLY A 1 208 ? 39.841 -10.239 -16.073 1.00 54.09 208 GLY A CA 1
ATOM 1655 C C . GLY A 1 208 ? 39.502 -8.905 -16.754 1.00 54.09 208 GLY A C 1
ATOM 1656 O O . GLY A 1 208 ? 39.439 -7.876 -16.085 1.00 54.09 208 GLY A O 1
ATOM 1657 N N . GLN A 1 209 ? 39.207 -8.902 -18.056 1.00 51.31 209 GLN A N 1
ATOM 1658 C CA . GLN A 1 209 ? 38.843 -7.690 -18.806 1.00 51.31 209 GLN A CA 1
ATOM 1659 C C . GLN A 1 209 ? 37.342 -7.367 -18.709 1.00 51.31 209 GLN A C 1
ATOM 1661 O O . GLN A 1 209 ? 36.960 -6.194 -18.717 1.00 51.31 209 GLN A O 1
ATOM 1666 N N . ALA A 1 210 ? 36.479 -8.374 -18.530 1.00 47.22 210 ALA A N 1
ATOM 1667 C CA . ALA A 1 210 ? 35.049 -8.168 -18.277 1.00 47.22 210 ALA A CA 1
ATOM 1668 C C . ALA A 1 210 ? 34.799 -7.405 -16.958 1.00 47.22 210 ALA A C 1
ATOM 1670 O O . ALA A 1 210 ? 33.906 -6.556 -16.881 1.00 47.22 210 ALA A O 1
ATOM 1671 N N . ARG A 1 211 ? 35.630 -7.649 -15.933 1.00 49.22 211 ARG A N 1
ATOM 1672 C CA . ARG A 1 211 ? 35.603 -6.927 -14.648 1.00 49.22 211 ARG A CA 1
ATOM 1673 C C . ARG A 1 211 ? 35.958 -5.446 -14.807 1.00 49.22 211 ARG A C 1
ATOM 1675 O O . ARG A 1 211 ? 35.303 -4.588 -14.214 1.00 49.22 211 ARG A O 1
ATOM 1682 N N . VAL A 1 212 ? 36.944 -5.140 -15.651 1.00 51.66 212 VAL A N 1
ATOM 1683 C CA . VAL A 1 212 ? 37.341 -3.761 -15.976 1.00 51.66 212 VAL A CA 1
ATOM 1684 C C . VAL A 1 212 ? 36.227 -3.049 -16.745 1.00 51.66 212 VAL A C 1
ATOM 1686 O O . VAL A 1 212 ? 35.845 -1.946 -16.362 1.00 51.66 212 VAL A O 1
ATOM 1689 N N . ARG A 1 213 ? 35.624 -3.695 -17.752 1.00 49.88 213 ARG A N 1
ATOM 1690 C CA . ARG A 1 213 ? 34.539 -3.102 -18.553 1.00 49.88 213 ARG A CA 1
ATOM 1691 C C . ARG A 1 213 ? 33.285 -2.804 -17.725 1.00 49.88 213 ARG A C 1
ATOM 1693 O O . ARG A 1 213 ? 32.794 -1.684 -17.787 1.00 49.88 213 ARG A O 1
ATOM 1700 N N . LYS A 1 214 ? 32.842 -3.731 -16.862 1.00 53.34 214 LYS A N 1
ATOM 1701 C CA . LYS A 1 214 ? 31.738 -3.479 -15.910 1.00 53.34 214 LYS A CA 1
ATOM 1702 C C . LYS A 1 214 ? 32.048 -2.328 -14.949 1.00 53.34 214 LYS A C 1
ATOM 1704 O O . LYS A 1 214 ? 31.164 -1.544 -14.622 1.00 53.34 214 LYS A O 1
ATOM 1709 N N . THR A 1 215 ? 33.303 -2.202 -14.514 1.00 51.62 215 THR A N 1
ATOM 1710 C CA . THR A 1 215 ? 33.738 -1.099 -13.641 1.00 51.62 215 THR A CA 1
ATOM 1711 C C . THR A 1 215 ? 33.716 0.243 -14.378 1.00 51.62 215 THR A C 1
ATOM 1713 O O . THR A 1 215 ? 33.328 1.253 -13.796 1.00 51.62 215 THR A O 1
ATOM 1716 N N . VAL A 1 216 ? 34.096 0.268 -15.658 1.00 52.72 216 VAL A N 1
ATOM 1717 C CA . VAL A 1 216 ? 34.045 1.469 -16.508 1.00 52.72 216 VAL A CA 1
ATOM 1718 C C . VAL A 1 216 ? 32.601 1.849 -16.847 1.00 52.72 216 VAL A C 1
ATOM 1720 O O . VAL A 1 216 ? 32.242 3.013 -16.714 1.00 52.72 216 VAL A O 1
ATOM 1723 N N . GLU A 1 217 ? 31.744 0.888 -17.192 1.00 51.88 217 GLU A N 1
ATOM 1724 C CA . GLU A 1 217 ? 30.317 1.126 -17.454 1.00 51.88 217 GLU A CA 1
ATOM 1725 C C . GLU A 1 217 ? 29.586 1.624 -16.198 1.00 51.88 217 GLU A C 1
ATOM 1727 O O . GLU A 1 217 ? 28.854 2.607 -16.269 1.00 51.88 217 GLU A O 1
ATOM 1732 N N . ALA A 1 218 ? 29.865 1.048 -15.023 1.00 51.00 218 ALA A N 1
ATOM 1733 C CA . ALA A 1 218 ? 29.337 1.544 -13.751 1.00 51.00 218 ALA A CA 1
ATOM 1734 C C . ALA A 1 218 ? 29.859 2.950 -13.395 1.00 51.00 218 ALA A C 1
ATOM 1736 O O . ALA A 1 218 ? 29.126 3.757 -12.824 1.00 51.00 218 ALA A O 1
ATOM 1737 N N . ARG A 1 219 ? 31.115 3.277 -13.740 1.00 55.06 219 ARG A N 1
ATOM 1738 C CA . ARG A 1 219 ? 31.663 4.638 -13.585 1.00 55.06 219 ARG A CA 1
ATOM 1739 C C . ARG A 1 219 ? 30.995 5.632 -14.532 1.00 55.06 219 ARG A C 1
ATOM 1741 O O . ARG A 1 219 ? 30.701 6.741 -14.101 1.00 55.06 219 ARG A O 1
ATOM 1748 N N . ASN A 1 220 ? 30.719 5.235 -15.770 1.00 55.75 220 ASN A N 1
ATOM 1749 C CA . ASN A 1 220 ? 30.036 6.074 -16.753 1.00 55.75 220 ASN A CA 1
ATOM 1750 C C . ASN A 1 220 ? 28.570 6.308 -16.375 1.00 55.75 220 ASN A C 1
ATOM 1752 O O . ASN A 1 220 ? 28.103 7.437 -16.478 1.00 55.75 220 ASN A O 1
ATOM 1756 N N . LEU A 1 221 ? 27.878 5.289 -15.856 1.00 50.12 221 LEU A N 1
ATOM 1757 C CA . LEU A 1 221 ? 26.515 5.430 -15.342 1.00 50.12 221 LEU A CA 1
ATOM 1758 C C . LEU A 1 221 ? 26.476 6.399 -14.151 1.00 50.12 221 LEU A C 1
ATOM 1760 O O . LEU A 1 221 ? 25.688 7.336 -14.151 1.00 50.12 221 LEU A O 1
ATOM 1764 N N . ARG A 1 222 ? 27.415 6.269 -13.203 1.00 55.84 222 ARG A N 1
ATOM 1765 C CA . ARG A 1 222 ? 27.564 7.232 -12.095 1.00 55.84 222 ARG A CA 1
ATOM 1766 C C . ARG A 1 222 ? 27.930 8.639 -12.570 1.00 55.84 222 ARG A C 1
ATOM 1768 O O . ARG A 1 222 ? 27.547 9.616 -11.934 1.00 55.84 222 ARG A O 1
ATOM 1775 N N . ALA A 1 223 ? 28.693 8.771 -13.654 1.00 53.84 223 ALA A N 1
ATOM 1776 C CA . ALA A 1 223 ? 29.014 10.069 -14.243 1.00 53.84 223 ALA A CA 1
ATOM 1777 C C . ALA A 1 223 ? 27.787 10.704 -14.920 1.00 53.84 223 ALA A C 1
ATOM 1779 O O . ALA A 1 223 ? 27.572 11.903 -14.766 1.00 53.84 223 ALA A O 1
ATOM 1780 N N . GLN A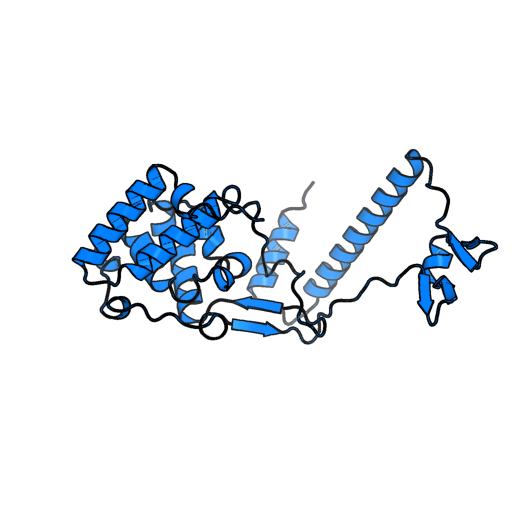 1 224 ? 26.954 9.907 -15.596 1.00 51.91 224 GLN A N 1
ATOM 1781 C CA . GLN A 1 224 ? 25.674 10.348 -16.157 1.00 51.91 224 GLN A CA 1
ATOM 1782 C C . GLN A 1 224 ? 24.670 10.731 -15.064 1.00 51.91 224 GLN A C 1
ATOM 1784 O O . GLN A 1 224 ? 24.053 11.786 -15.166 1.00 51.91 224 GLN A O 1
ATOM 1789 N N . GLU A 1 225 ? 24.563 9.948 -13.988 1.00 46.84 225 GLU A N 1
ATOM 1790 C CA . GLU A 1 225 ? 23.762 10.293 -12.805 1.00 46.84 225 GLU A CA 1
ATOM 1791 C C . GLU A 1 225 ? 24.235 11.611 -12.182 1.00 46.84 225 GLU A C 1
ATOM 1793 O O . GLU A 1 225 ? 23.423 12.486 -11.898 1.00 46.84 225 GLU A O 1
ATOM 1798 N N . ARG A 1 226 ? 25.551 11.809 -12.026 1.00 55.78 226 ARG A N 1
ATOM 1799 C CA . ARG A 1 226 ? 26.111 13.077 -11.528 1.00 55.78 226 ARG A CA 1
ATOM 1800 C C . ARG A 1 226 ? 25.802 14.252 -12.452 1.00 55.78 226 ARG A C 1
ATOM 1802 O O . ARG A 1 226 ? 25.396 15.296 -11.957 1.00 55.78 226 ARG A O 1
ATOM 1809 N N . ALA A 1 227 ? 25.947 14.082 -13.765 1.00 49.75 227 ALA A N 1
ATOM 1810 C CA . ALA A 1 227 ? 25.622 15.118 -14.743 1.00 49.75 227 ALA A CA 1
ATOM 1811 C C . ALA A 1 227 ? 24.120 15.459 -14.745 1.00 49.75 227 ALA A C 1
ATOM 1813 O O . ALA A 1 227 ? 23.753 16.628 -14.841 1.00 49.75 227 ALA A O 1
ATOM 1814 N N . PHE A 1 228 ? 23.252 14.459 -14.574 1.00 45.59 228 PHE A N 1
ATOM 1815 C CA . PHE A 1 228 ? 21.806 14.635 -14.439 1.00 45.59 228 PHE A CA 1
ATOM 1816 C C . PHE A 1 228 ? 21.434 15.383 -13.150 1.00 45.59 228 PHE A C 1
ATOM 1818 O O . PHE A 1 228 ? 20.660 16.338 -13.188 1.00 45.59 228 PHE A O 1
ATOM 1825 N N . LEU A 1 229 ? 22.041 15.016 -12.018 1.00 50.72 229 LEU A N 1
ATOM 1826 C CA . LEU A 1 229 ? 21.866 15.720 -10.744 1.00 50.72 229 LEU A CA 1
ATOM 1827 C C . LEU A 1 229 ? 22.397 17.161 -10.806 1.00 50.72 229 LEU A C 1
ATOM 1829 O O . LEU A 1 229 ? 21.791 18.069 -10.237 1.00 50.72 229 LEU A O 1
ATOM 1833 N N . GLU A 1 230 ? 23.494 17.398 -11.526 1.00 53.81 230 GLU A N 1
ATOM 1834 C CA . GLU A 1 230 ? 24.047 18.735 -11.742 1.00 53.81 230 GLU A CA 1
ATOM 1835 C C . GLU A 1 230 ? 23.136 19.586 -12.643 1.00 53.81 230 GLU A C 1
ATOM 1837 O O . GLU A 1 230 ? 22.874 20.747 -12.326 1.00 53.81 230 GLU A O 1
ATOM 1842 N N . ALA A 1 231 ? 22.577 19.008 -13.710 1.00 49.59 231 ALA A N 1
ATOM 1843 C CA . ALA A 1 231 ? 21.594 19.667 -14.570 1.00 49.59 231 ALA A CA 1
ATOM 1844 C C . ALA A 1 231 ? 20.311 20.028 -13.804 1.00 49.59 231 ALA A C 1
ATOM 1846 O O . ALA A 1 231 ? 19.824 21.154 -13.921 1.00 49.59 231 ALA A O 1
ATOM 1847 N N . LEU A 1 232 ? 19.818 19.123 -12.950 1.00 48.50 232 LEU A N 1
ATOM 1848 C CA . LEU A 1 232 ? 18.705 19.396 -12.040 1.00 48.50 232 LEU A CA 1
ATOM 1849 C C . LEU A 1 232 ? 19.048 20.538 -11.078 1.00 48.50 232 LEU A C 1
ATOM 1851 O O . LEU A 1 232 ? 18.262 21.468 -10.942 1.00 48.50 232 LEU A O 1
ATOM 1855 N N . SER A 1 233 ? 20.242 20.543 -10.478 1.00 54.78 233 SER A N 1
ATOM 1856 C CA . SER A 1 233 ? 20.653 21.596 -9.535 1.00 54.78 233 SER A CA 1
ATOM 1857 C C . SER A 1 233 ? 20.751 23.006 -10.141 1.00 54.78 233 SER A C 1
ATOM 1859 O O . SER A 1 233 ? 20.727 23.990 -9.404 1.00 54.78 233 SER A O 1
ATOM 1861 N N . ARG A 1 234 ? 20.869 23.112 -11.473 1.00 46.56 234 ARG A N 1
ATOM 1862 C CA . ARG A 1 234 ? 20.911 24.380 -12.224 1.00 46.56 234 ARG A CA 1
ATOM 1863 C C . ARG A 1 234 ? 19.528 24.851 -12.694 1.00 46.56 234 ARG A C 1
ATOM 1865 O O . ARG A 1 234 ? 19.411 25.991 -13.143 1.00 46.56 234 ARG A O 1
ATOM 1872 N N . SER A 1 235 ? 18.500 24.005 -12.598 1.00 47.81 235 SER A N 1
ATOM 1873 C CA . SER A 1 235 ? 17.117 24.370 -12.912 1.00 47.81 235 SER A CA 1
ATOM 1874 C C . SER A 1 235 ? 16.557 25.296 -11.830 1.00 47.81 235 SER A C 1
ATOM 1876 O O . SER A 1 235 ? 16.628 24.988 -10.641 1.00 47.81 235 SER A O 1
ATOM 1878 N N . ARG A 1 236 ? 16.022 26.454 -12.235 1.00 42.03 236 ARG A N 1
ATOM 1879 C CA . ARG A 1 236 ? 15.522 27.494 -11.316 1.00 42.03 236 ARG A CA 1
ATOM 1880 C C . ARG A 1 236 ? 14.130 27.196 -10.743 1.00 42.03 236 ARG A C 1
ATOM 1882 O O . ARG A 1 236 ? 13.769 27.816 -9.750 1.00 42.03 236 ARG A O 1
ATOM 1889 N N . ASP A 1 237 ? 13.428 26.202 -11.291 1.00 50.44 237 ASP A N 1
ATOM 1890 C CA . ASP A 1 237 ? 12.041 25.861 -10.946 1.00 50.44 237 ASP A CA 1
ATOM 1891 C C . ASP A 1 237 ? 11.915 24.413 -10.439 1.00 50.44 237 ASP A C 1
ATOM 1893 O O . ASP A 1 237 ? 11.143 23.605 -10.957 1.00 50.44 237 ASP A O 1
ATOM 1897 N N . LEU A 1 238 ? 12.711 24.045 -9.430 1.00 47.69 238 LEU A N 1
ATOM 1898 C CA . LEU A 1 238 ? 12.585 22.737 -8.785 1.00 47.69 238 LEU A CA 1
ATOM 1899 C C . LEU A 1 238 ? 11.572 22.762 -7.623 1.00 47.69 238 LEU A C 1
ATOM 1901 O O . LEU A 1 238 ? 11.639 23.653 -6.775 1.00 47.69 238 LEU A O 1
ATOM 1905 N N . PRO A 1 239 ? 10.688 21.749 -7.504 1.00 47.22 239 PRO A N 1
ATOM 1906 C CA . PRO A 1 239 ? 9.812 21.587 -6.346 1.00 47.22 239 PRO A CA 1
ATOM 1907 C C . PRO A 1 239 ? 10.600 21.483 -5.031 1.00 47.22 239 PRO A C 1
ATOM 1909 O O . PRO A 1 239 ? 11.608 20.777 -4.956 1.00 47.22 239 PRO A O 1
ATOM 1912 N N . HIS A 1 240 ? 10.097 22.111 -3.962 1.00 44.22 240 HIS A N 1
ATOM 1913 C CA . HIS A 1 240 ? 10.799 22.223 -2.674 1.00 44.22 240 HIS A CA 1
ATOM 1914 C C . HIS A 1 240 ? 11.242 20.882 -2.057 1.00 44.22 240 HIS A C 1
ATOM 1916 O O . HIS A 1 240 ? 12.302 20.797 -1.430 1.00 44.22 240 HIS A O 1
ATOM 1922 N N . TRP A 1 241 ? 10.475 19.809 -2.259 1.00 46.41 241 TRP A N 1
ATOM 1923 C CA . TRP A 1 241 ? 10.835 18.476 -1.765 1.00 46.41 241 TRP A CA 1
ATOM 1924 C C . TRP A 1 241 ? 12.046 17.881 -2.509 1.00 46.41 241 TRP A C 1
ATOM 1926 O O . TRP A 1 241 ? 12.874 17.202 -1.901 1.00 46.41 241 TRP A O 1
ATOM 1936 N N . LEU A 1 242 ? 12.214 18.211 -3.795 1.00 38.50 242 LEU A N 1
ATOM 1937 C CA . LEU A 1 242 ? 13.335 17.759 -4.618 1.00 38.50 242 LEU A CA 1
ATOM 1938 C C . LEU A 1 242 ? 14.621 18.531 -4.286 1.00 38.50 242 LEU A C 1
ATOM 1940 O O . LEU A 1 242 ? 15.698 17.940 -4.226 1.00 38.50 242 LEU A O 1
ATOM 1944 N N . THR A 1 243 ? 14.520 19.825 -3.960 1.00 51.78 243 THR A N 1
ATOM 1945 C CA . THR A 1 243 ? 15.664 20.596 -3.436 1.00 51.78 243 THR A CA 1
ATOM 1946 C C . THR A 1 243 ? 16.164 20.067 -2.090 1.00 51.78 243 THR A C 1
ATOM 1948 O O . THR A 1 243 ? 17.373 20.025 -1.858 1.00 51.78 243 THR A O 1
ATOM 1951 N N . SER A 1 244 ? 15.260 19.610 -1.219 1.00 50.16 244 SER A N 1
ATOM 1952 C CA . SER A 1 244 ? 15.614 19.022 0.080 1.00 50.16 244 SER A CA 1
ATOM 1953 C C . SER A 1 244 ? 16.311 17.665 -0.069 1.00 50.16 244 SER A C 1
ATOM 1955 O O . SER A 1 244 ? 17.314 17.417 0.602 1.00 50.16 244 SER A O 1
ATOM 1957 N N . LEU A 1 245 ? 15.853 16.827 -1.006 1.00 42.50 245 LEU A N 1
ATOM 1958 C CA . LEU A 1 245 ? 16.481 15.544 -1.337 1.00 42.50 245 LEU A CA 1
ATOM 1959 C C . LEU A 1 245 ? 17.895 15.724 -1.922 1.00 42.50 245 LEU A C 1
ATOM 1961 O O . LEU A 1 245 ? 18.837 15.066 -1.485 1.00 42.50 245 LEU A O 1
ATOM 1965 N N . LEU A 1 246 ? 18.075 16.667 -2.856 1.00 48.50 246 LEU A N 1
ATOM 1966 C CA . LEU A 1 246 ? 19.384 16.972 -3.454 1.00 48.50 246 LEU A CA 1
ATOM 1967 C C . LEU A 1 246 ? 20.386 17.519 -2.423 1.00 48.50 246 LEU A C 1
ATOM 1969 O O . LEU A 1 246 ? 21.577 17.206 -2.478 1.00 48.50 246 LEU A O 1
ATOM 1973 N N . LYS A 1 247 ? 19.911 18.303 -1.447 1.00 54.97 247 LYS A N 1
ATOM 1974 C CA . LYS A 1 247 ? 20.736 18.823 -0.347 1.00 54.97 247 LYS A CA 1
ATOM 1975 C C . LYS A 1 247 ? 21.167 17.716 0.623 1.00 54.97 247 LYS A C 1
ATOM 1977 O O . LYS A 1 247 ? 22.312 17.724 1.069 1.00 54.97 247 LYS A O 1
ATOM 1982 N N . ALA A 1 248 ? 20.293 16.748 0.901 1.00 47.97 248 ALA A N 1
ATOM 1983 C CA . ALA A 1 248 ? 20.613 15.587 1.731 1.00 47.97 248 ALA A CA 1
ATOM 1984 C C . ALA A 1 248 ? 21.668 14.679 1.071 1.00 47.97 248 ALA A C 1
ATOM 1986 O O . ALA A 1 248 ? 22.648 14.311 1.714 1.00 47.97 248 ALA A O 1
ATOM 1987 N N . LEU A 1 249 ? 21.529 14.412 -0.233 1.00 42.91 249 LEU A N 1
ATOM 1988 C CA . LEU A 1 249 ? 22.465 13.575 -0.996 1.00 42.91 249 LEU A CA 1
ATOM 1989 C C . LEU A 1 249 ? 23.859 14.206 -1.161 1.00 42.91 249 LEU A C 1
ATOM 1991 O O . LEU A 1 249 ? 24.859 13.494 -1.243 1.00 42.91 249 LEU A O 1
ATOM 1995 N N . ARG A 1 250 ? 23.950 15.543 -1.174 1.00 52.16 250 ARG A N 1
ATOM 1996 C CA . ARG A 1 250 ? 25.229 16.272 -1.204 1.00 52.16 250 ARG A CA 1
ATOM 1997 C C . ARG A 1 250 ? 25.977 16.214 0.134 1.00 52.16 250 ARG A C 1
ATOM 1999 O O . ARG A 1 250 ? 27.203 16.254 0.137 1.00 52.16 250 ARG A O 1
ATOM 2006 N N . ASN A 1 251 ? 25.257 16.090 1.249 1.00 47.69 251 ASN A N 1
ATOM 2007 C CA . ASN A 1 251 ? 25.838 16.026 2.594 1.00 47.69 251 ASN A CA 1
ATOM 2008 C C . ASN A 1 251 ? 26.244 14.604 3.017 1.00 47.69 251 ASN A C 1
ATOM 2010 O O . ASN A 1 251 ? 27.049 14.453 3.929 1.00 47.69 251 ASN A O 1
ATOM 2014 N N . SER A 1 252 ? 25.740 13.566 2.344 1.00 43.88 252 SER A N 1
ATOM 2015 C CA . SER A 1 252 ? 26.090 12.161 2.601 1.00 43.88 252 SER A CA 1
ATOM 2016 C C . SER A 1 252 ? 27.323 11.665 1.825 1.00 43.88 252 SER A C 1
ATOM 2018 O O . SER A 1 252 ? 27.583 10.467 1.797 1.00 43.88 252 SER A O 1
ATOM 2020 N N . GLY A 1 253 ? 28.059 12.564 1.160 1.00 42.44 253 GLY A N 1
ATOM 2021 C CA . GLY A 1 253 ? 29.208 12.249 0.300 1.00 42.44 253 GLY A CA 1
ATOM 2022 C C . GLY A 1 253 ? 30.526 12.913 0.717 1.00 42.44 253 GLY A C 1
ATOM 2023 O O . GLY A 1 253 ? 31.260 13.373 -0.155 1.00 42.44 253 GLY A O 1
ATOM 2024 N N . GLY A 1 254 ? 30.805 13.009 2.020 1.00 29.06 254 GLY A N 1
ATOM 2025 C CA . GLY A 1 254 ? 32.153 13.279 2.550 1.00 29.06 254 GLY A CA 1
ATOM 2026 C C . GLY A 1 254 ? 32.910 11.965 2.809 1.00 29.06 254 GLY A C 1
ATOM 2027 O O . GLY A 1 254 ? 32.232 10.958 2.991 1.00 29.06 254 GLY A O 1
ATOM 2028 N N . PRO A 1 255 ? 34.258 11.964 2.757 1.00 42.50 255 PRO A N 1
ATOM 2029 C CA . PRO A 1 255 ? 35.103 10.769 2.612 1.00 42.50 255 PRO A CA 1
ATOM 2030 C C . PRO A 1 255 ? 34.873 9.671 3.653 1.00 42.50 255 PRO A C 1
ATOM 2032 O O . PRO A 1 255 ? 34.629 10.011 4.832 1.00 42.50 255 PRO A O 1
#

Sequence (255 aa):
MFNIESQYNYLNYEDRALVSQMYAYAQSQGADLAYVDRVAFALGTYRYFDDGRRIFNSNSGHHYDKQGHQLRYDYLEKDAAAATRILNGMAINTTRFDQGFLRHILDPGYGALAGMGDSLGFLEKMVSKFSNEDAELSVLGSEFATYVPKDVKDKIVITRSKEVMFTLPEPNHIRHNGVWTITEKGWAAGYTMDKAGRPRAPAPIPEGQARVRKTVEARNLRAQERAFLEALSRSRDLPHWLTSLLKALRNSGGP

pLDDT: mean 80.32, std 18.45, range [29.06, 97.38]

Foldseek 3Di:
DPPPDPLLVLQDPLSVVLLVVVQVQCVVQLFDCVLSVLVSSLVSVCSVCVNCPNPFQLQPQPHADPQQWRKDKFADPVLLVLLVCCVPPCLLVFASDDNSSSVQCSRRSRNLVSQCLVNSVVVSLSSCCRGPHDPVSNRDDPVRNDDDDDDSPVRIDMDTDPPRGDDDDPDQWDADPNAIDGDPVVVVQVWDADPVRDIDGPDDDPPVVVVVVVVVVVVVVVVVVVVVLVVVVPDPDDDPVVVVVSVVVVVVDDD

Organism: NCBI:txid2293833

=== Feature glossary ===
Key to the feature types in this record:

pLDDT. pLDDT is the predicted lDDT-Cα score: AlphaFold's confidence that the local environment of each residue (all inter-atomic distances within 15 Å) is correctly placed. It is a per-residue number between 0 and 100, with higher meaning more reliable.

Radius of gyration, Cα contacts, bounding box. The geometric summary reports three shape descriptors. Rg (radius of gyration) measures how spread out the Cα atoms are about their centre of mass; compact globular proteins have small Rg, elongated or unfolded ones large. Cα contacts (<8 Å, |i−j|>4) count long-range residue pairs in spatial proximity — high for tightly packed folds, near zero for rods or random coil. The bounding-box extents give the protein's footprint along x, y, z in Å.

Backbone torsions (φ/ψ). Backbone dihedral angles. Every residue except chain termini has a φ (preceding-C → N → Cα → C) and a ψ (N → Cα → C → next-N). They are reported in degrees following the IUPAC sign convention. Secondary structure is essentially a statement about which (φ, ψ) basin each residue occupies.

Contact-map, Ramachandran, and PAE plots. Plot images: a contact map (which residues are close in 3D, as an N×N binary image), a Ramachandran scatter (backbone torsion angles, revealing secondary-structure composition at a glance), and — for AlphaFold structures — a PAE heatmap (pairwise prediction confidence).

Predicted aligned error. Predicted Aligned Error (PAE) is an AlphaFold confidence matrix: entry (i, j) is the expected error in the position of residue j, in ångströms, when the prediction is superimposed on the true structure at residue i. Low PAE within a block of residues means that block is internally rigid and well-predicted; high PAE between two blocks means their relative placement is uncertain even if each block individually is confident.

Secondary structure (3-state, P-SEA). Three-state secondary structure (P-SEA) collapses the eight DSSP classes into helix (a), strand (b), and coil (c). P-SEA assigns these from Cα geometry alone — distances and angles — without requiring backbone oxygens, so it works on any Cα trace.

Solvent-accessible surface area. Solvent-accessible surface area (SASA) is the area in Å² traced out by the centre of a 1.4 Å probe sphere (a water molecule) rolled over the protein's van der Waals surface (Shrake–Rupley / Lee–Richards construction). Buried residues have near-zero SASA; fully exposed residues can exceed 200 Å². The total SASA scales roughly with the number of surface residues.

Foldseek 3Di. The Foldseek 3Di string encodes local tertiary geometry as a 20-letter alphabet — one character per residue — derived from the relative positions of nearby Cα atoms. Unlike the amino-acid sequence, 3Di is a direct function of the 3D structure, so two proteins with the same fold have similar 3Di strings even at low sequence identity.

B-factor. For experimental (PDB) structures, the B-factor (temperature factor) quantifies the positional spread of each atom in the crystal — a combination of thermal vibration and static disorder — in units of Å². High B-factors mark flexible loops or poorly resolved regions; low B-factors mark the rigid, well-ordered core.

mmCIF coordinates. The mmCIF block holds the 3D Cartesian coordinates of each backbone atom (N, Cα, C, O) in ångströms. mmCIF is the PDB's canonical archive format — a tagged-loop text representation of the atomic model.

InterPro / GO / CATH / organism. Functional annotations link the protein to curated databases. InterPro entries identify conserved domains and families by matching the sequence against member-database signatures (Pfam, PROSITE, CDD, …). Gene Ontology (GO) terms describe molecular function, biological process, and cellular component in a controlled vocabulary. CATH places the structure in a hierarchical fold classification (Class/Architecture/Topology/Homologous-superfamily). The organism is the source species.

Rendered structure images. Structure images are PyMOL renders from six orthogonal camera directions. Cartoon representation draws helices as coils and strands as arrows; sticks shows the backbone as bonds; surface shows the solvent-excluded envelope. Rainbow coloring maps sequence position to hue (blue→red, N→C); chain coloring assigns a distinct color per polypeptide.

Sequence. This is the polypeptide sequence — one letter per residue, N-terminus first. Length ranges from a few dozen residues for small domains to over a thousand for large multi-domain proteins.

Secondary structure (8-state, DSSP). The SS8 string is DSSP's per-residue secondary-structure call. α-helix (H) means an i→i+4 H-bond ladder; β-strand (E) means the residue participates in a β-sheet; 3₁₀ (G) and π (I) are tighter and wider helices; T/S are turns/bends; '-' is loop.

Nearest PDB structures. Structural nearest neighbors (via Foldseek easy-search vs the PDB). Reported per hit: target PDB id, E-value, and alignment TM-score. A TM-score above ~0.5 is the conventional threshold for 'same fold'.